Protein AF-A0A7C9H252-F1 (afdb_monomer)

Solvent-accessible surface area (backbone atoms only — not comparable to full-atom values): 11835 Å² total; per-residue (Å²): 112,74,71,55,59,53,49,47,53,52,48,49,49,52,47,54,54,48,55,60,42,62,73,69,75,72,76,55,72,71,55,54,53,50,52,50,54,53,50,54,53,50,58,56,52,50,56,55,50,52,53,50,22,52,50,35,29,54,50,11,51,49,27,49,76,40,19,67,63,49,36,53,52,52,44,42,48,53,17,51,51,37,30,53,52,12,49,52,38,38,53,50,27,69,68,46,59,86,64,66,87,68,35,67,61,36,43,56,52,14,54,51,34,33,54,51,14,53,51,30,54,77,44,45,60,61,51,35,41,53,52,41,43,53,48,17,51,50,37,31,51,52,13,52,51,36,37,52,50,16,51,54,33,49,77,65,73,43,97,59,25,66,58,41,37,52,52,11,52,51,36,30,52,53,13,50,53,38,55,78,50,58,48,91,42,51,43,58,41,32,32,47,50,11,50,49,33,31,52,49,18,51,48,52,48,53,52,47,53,53,50,53,56,53,53,52,52,50,52,51,52,53,48,57,50,49,60,52,52,61,59,56,79,74,109

Radius of gyration: 24.95 Å; Cα contacts (8 Å, |Δi|>4): 185; chains: 1; bounding box: 72×46×54 Å

Structure (mmCIF, N/CA/C/O backbone):
data_AF-A0A7C9H252-F1
#
_entry.id   AF-A0A7C9H252-F1
#
loop_
_atom_site.group_PDB
_atom_site.id
_atom_site.type_symbol
_atom_site.label_atom_id
_atom_site.label_alt_id
_atom_site.label_comp_id
_atom_site.label_asym_id
_atom_site.label_entity_id
_atom_site.label_seq_id
_atom_site.pdbx_PDB_ins_code
_atom_site.Cartn_x
_atom_site.Cartn_y
_atom_site.Cartn_z
_atom_site.occupancy
_atom_site.B_iso_or_equiv
_atom_site.auth_seq_id
_atom_site.auth_comp_id
_atom_site.auth_asym_id
_atom_site.auth_atom_id
_atom_site.pdbx_PDB_model_num
ATOM 1 N N . MET A 1 1 ? 1.254 5.943 -2.395 1.00 37.16 1 MET A N 1
ATOM 2 C CA . MET A 1 1 ? 1.471 5.031 -3.537 1.00 37.16 1 MET A CA 1
ATOM 3 C C . MET A 1 1 ? 1.280 5.704 -4.899 1.00 37.16 1 MET A C 1
ATOM 5 O O . MET A 1 1 ? 2.261 5.775 -5.621 1.00 37.16 1 MET A O 1
ATOM 9 N N . GLN A 1 2 ? 0.122 6.294 -5.247 1.00 36.00 2 GLN A N 1
ATOM 10 C CA . GLN A 1 2 ? -0.123 6.872 -6.596 1.00 36.00 2 GLN A CA 1
ATOM 11 C C . GLN A 1 2 ? 0.904 7.907 -7.107 1.00 36.00 2 GLN A C 1
ATOM 13 O O . GLN A 1 2 ? 1.197 7.936 -8.299 1.00 36.00 2 GLN A O 1
ATOM 18 N N . LYS A 1 3 ? 1.490 8.740 -6.232 1.00 42.88 3 LYS A N 1
ATOM 19 C CA . LYS A 1 3 ? 2.528 9.704 -6.646 1.00 42.88 3 LYS A CA 1
ATOM 20 C C . LYS A 1 3 ? 3.800 9.028 -7.170 1.00 42.88 3 LYS A C 1
ATOM 22 O O . LYS A 1 3 ? 4.467 9.617 -8.008 1.00 42.88 3 LYS A O 1
ATOM 27 N N . ASN A 1 4 ? 4.118 7.817 -6.711 1.00 52.91 4 ASN A N 1
ATOM 28 C CA . ASN A 1 4 ? 5.394 7.160 -6.998 1.00 52.91 4 ASN A CA 1
ATOM 29 C C . ASN A 1 4 ? 5.385 6.521 -8.390 1.00 52.91 4 ASN A C 1
ATOM 31 O O . ASN A 1 4 ? 6.281 6.794 -9.181 1.00 52.91 4 ASN A O 1
ATOM 35 N N . ALA A 1 5 ? 4.325 5.776 -8.716 1.00 51.69 5 ALA A N 1
ATOM 36 C CA . ALA A 1 5 ? 4.140 5.181 -10.041 1.00 51.69 5 ALA A CA 1
ATOM 37 C C . ALA A 1 5 ? 3.983 6.252 -11.139 1.00 51.69 5 ALA A C 1
ATOM 39 O O . ALA A 1 5 ? 4.567 6.143 -12.212 1.00 51.69 5 ALA A O 1
ATOM 40 N N . CYS A 1 6 ? 3.276 7.351 -10.848 1.00 48.47 6 CYS A N 1
ATOM 41 C CA . CYS A 1 6 ? 3.169 8.480 -11.775 1.00 48.47 6 CYS A CA 1
ATOM 42 C C . CYS A 1 6 ? 4.537 9.144 -12.029 1.00 48.47 6 CYS A C 1
ATOM 44 O O . CYS A 1 6 ? 4.883 9.445 -13.170 1.00 48.47 6 CYS A O 1
ATOM 46 N N . LEU A 1 7 ? 5.367 9.300 -10.987 1.00 55.19 7 LEU A N 1
ATOM 47 C CA . LEU A 1 7 ? 6.732 9.813 -11.137 1.00 55.19 7 LEU A CA 1
ATOM 48 C C . LEU A 1 7 ? 7.630 8.862 -11.946 1.00 55.19 7 LEU A C 1
ATOM 50 O O . LEU A 1 7 ? 8.502 9.327 -12.677 1.00 55.19 7 LEU A O 1
ATOM 54 N N . GLU A 1 8 ? 7.427 7.548 -11.815 1.00 55.78 8 GLU A N 1
ATOM 55 C CA . GLU A 1 8 ? 8.146 6.518 -12.572 1.00 55.78 8 GLU A CA 1
ATOM 56 C C . GLU A 1 8 ? 7.819 6.557 -14.059 1.00 55.78 8 GLU A C 1
ATOM 58 O O . GLU A 1 8 ? 8.743 6.610 -14.871 1.00 55.78 8 GLU A O 1
ATOM 63 N N . VAL A 1 9 ? 6.531 6.570 -14.414 1.00 56.06 9 VAL A N 1
ATOM 64 C CA . VAL A 1 9 ? 6.088 6.661 -15.811 1.00 56.06 9 VAL A CA 1
ATOM 65 C C . VAL A 1 9 ? 6.569 7.974 -16.414 1.00 56.06 9 VAL A C 1
ATOM 67 O O . VAL A 1 9 ? 7.149 7.968 -17.494 1.00 56.06 9 VAL A O 1
ATOM 70 N N . MET A 1 10 ? 6.448 9.087 -15.684 1.00 58.69 10 MET A N 1
ATOM 71 C CA . MET A 1 10 ? 6.913 10.391 -16.153 1.00 58.69 10 MET A CA 1
ATOM 72 C C . MET A 1 10 ? 8.438 10.427 -16.328 1.00 58.69 10 MET A C 1
ATOM 74 O O . MET A 1 10 ? 8.926 10.936 -17.332 1.00 58.69 10 MET A O 1
ATOM 78 N N . PHE A 1 11 ? 9.214 9.846 -15.405 1.00 61.94 11 PHE A N 1
ATOM 79 C CA . PHE A 1 11 ? 10.670 9.790 -15.543 1.00 61.94 11 PHE A CA 1
ATOM 80 C C . PHE A 1 11 ? 11.116 8.854 -16.667 1.00 61.94 11 PHE A C 1
ATOM 82 O O . PHE A 1 11 ? 12.035 9.193 -17.407 1.00 61.94 11 PHE A O 1
ATOM 89 N N . PHE A 1 12 ? 10.484 7.689 -16.812 1.00 59.34 12 PHE A N 1
ATOM 90 C CA . PHE A 1 12 ? 10.804 6.748 -17.879 1.00 59.34 12 PHE A CA 1
ATOM 91 C C . PHE A 1 12 ? 10.410 7.307 -19.249 1.00 59.34 12 PHE A C 1
ATOM 93 O O . PHE A 1 12 ? 11.196 7.199 -20.184 1.00 59.34 12 PHE A O 1
ATOM 100 N N . PHE A 1 13 ? 9.254 7.967 -19.352 1.00 58.06 13 PHE A N 1
ATOM 101 C CA . PHE A 1 13 ? 8.805 8.679 -20.547 1.00 58.06 13 PHE A CA 1
ATOM 102 C C . PHE A 1 13 ? 9.782 9.794 -20.928 1.00 58.06 13 PHE A C 1
ATOM 104 O O . PHE A 1 13 ? 10.316 9.777 -22.033 1.00 58.06 13 PHE A O 1
ATOM 111 N N . VAL A 1 14 ? 10.109 10.694 -19.990 1.00 55.72 14 VAL A N 1
ATOM 112 C CA . VAL A 1 14 ? 11.084 11.778 -20.209 1.00 55.72 14 VAL A CA 1
ATOM 113 C C . VAL A 1 14 ? 12.453 11.214 -20.580 1.00 55.72 14 VAL A C 1
ATOM 115 O O . VAL A 1 14 ? 13.082 11.710 -21.507 1.00 55.72 14 VAL A O 1
ATOM 118 N N . TYR A 1 15 ? 12.918 10.159 -19.905 1.00 57.38 15 TYR A N 1
ATOM 119 C CA . TYR A 1 15 ? 14.200 9.531 -20.211 1.00 57.38 15 TYR A CA 1
ATOM 120 C C . TYR A 1 15 ? 14.215 8.884 -21.598 1.00 57.38 15 TYR A C 1
ATOM 122 O O . TYR A 1 15 ? 15.179 9.084 -22.326 1.00 57.38 15 TYR A O 1
ATOM 130 N N . ASN A 1 16 ? 13.170 8.139 -21.971 1.00 56.62 16 ASN A N 1
ATOM 131 C CA . ASN A 1 16 ? 13.084 7.440 -23.254 1.00 56.62 16 ASN A CA 1
ATOM 132 C C . ASN A 1 16 ? 12.886 8.415 -24.432 1.00 56.62 16 ASN A C 1
ATOM 134 O O . ASN A 1 16 ? 13.459 8.241 -25.506 1.00 56.62 16 ASN A O 1
ATOM 138 N N . GLN A 1 17 ? 12.130 9.493 -24.212 1.00 57.78 17 GLN A N 1
ATOM 139 C CA . GLN A 1 17 ? 12.007 10.603 -25.156 1.00 57.78 17 GLN A CA 1
ATOM 140 C C . GLN A 1 17 ? 13.364 11.307 -25.340 1.00 57.78 17 GLN A C 1
ATOM 142 O O . GLN A 1 17 ? 13.834 11.460 -26.467 1.00 57.78 17 GLN A O 1
ATOM 147 N N . LYS A 1 18 ? 14.064 11.620 -24.239 1.00 59.06 18 LYS A N 1
ATOM 148 C CA . LYS A 1 18 ? 15.400 12.241 -24.257 1.00 59.06 18 LYS A CA 1
ATOM 149 C C . LYS A 1 18 ? 16.492 11.342 -24.835 1.00 59.06 18 LYS A C 1
ATOM 151 O O . LYS A 1 18 ? 17.419 11.854 -25.448 1.00 59.06 18 LYS A O 1
ATOM 156 N N . THR A 1 19 ? 16.436 10.020 -24.668 1.00 54.28 19 THR A N 1
ATOM 157 C CA . THR A 1 19 ? 17.392 9.098 -25.312 1.00 54.28 19 THR A CA 1
ATOM 158 C C . THR A 1 19 ? 17.140 8.934 -26.808 1.00 54.28 19 THR A C 1
ATOM 160 O O . THR A 1 19 ? 18.090 8.665 -27.547 1.00 54.28 19 THR A O 1
ATOM 163 N N . LYS A 1 20 ? 15.898 9.118 -27.278 1.00 52.69 20 LYS A N 1
ATOM 164 C CA . LYS A 1 20 ? 15.605 9.271 -28.712 1.00 52.69 20 LYS A CA 1
ATOM 165 C C . LYS A 1 20 ? 16.161 10.605 -29.248 1.00 52.69 20 LYS A C 1
ATOM 167 O O . LYS A 1 20 ? 16.779 10.582 -30.306 1.00 52.69 20 LYS A O 1
ATOM 172 N N . GLU A 1 21 ? 16.076 11.706 -28.494 1.00 52.91 21 GLU A N 1
ATOM 173 C CA . GLU A 1 21 ? 16.686 13.008 -28.852 1.00 52.91 21 GLU A CA 1
ATOM 174 C C . GLU A 1 21 ? 18.227 13.011 -28.808 1.00 52.91 21 GLU A C 1
ATOM 176 O O . GLU A 1 21 ? 18.865 13.520 -29.723 1.00 52.91 21 GLU A O 1
ATOM 181 N N . LEU A 1 22 ? 18.847 12.358 -27.816 1.00 49.19 22 LEU A N 1
ATOM 182 C CA . LEU A 1 22 ? 20.304 12.149 -27.707 1.00 49.19 22 LEU A CA 1
ATOM 183 C C . LEU A 1 22 ? 20.920 11.507 -28.958 1.00 49.19 22 LEU A C 1
ATOM 185 O O . LEU A 1 22 ? 22.099 11.702 -29.242 1.00 49.19 22 LEU A O 1
ATOM 189 N N . ARG A 1 23 ? 20.128 10.723 -29.699 1.00 48.03 23 ARG A N 1
ATOM 190 C CA . ARG A 1 23 ? 20.544 10.082 -30.951 1.00 48.03 23 ARG A CA 1
ATOM 191 C C . ARG A 1 23 ? 20.663 11.075 -32.117 1.00 48.03 23 ARG A C 1
ATOM 193 O O . ARG A 1 23 ? 21.362 10.769 -33.075 1.00 48.03 23 ARG A O 1
ATOM 200 N N . ASN A 1 24 ? 20.035 12.248 -32.002 1.00 49.75 24 ASN A N 1
ATOM 201 C CA . ASN A 1 24 ? 20.019 13.321 -32.998 1.00 49.75 24 ASN A CA 1
ATOM 202 C C . ASN A 1 24 ? 20.929 14.517 -32.626 1.00 49.75 24 ASN A C 1
ATOM 204 O O . ASN A 1 24 ? 20.819 15.573 -33.233 1.00 49.75 24 ASN A O 1
ATOM 208 N N . PHE A 1 25 ? 21.858 14.346 -31.676 1.00 52.06 25 PHE A N 1
ATOM 209 C CA . PHE A 1 25 ? 22.964 15.270 -31.344 1.00 52.06 25 PHE A CA 1
ATOM 210 C C . PHE A 1 25 ? 22.634 16.705 -30.881 1.00 52.06 25 PHE A C 1
ATOM 212 O O . PHE A 1 25 ? 23.555 17.429 -30.512 1.00 52.06 25 PHE A O 1
ATOM 219 N N . GLU A 1 26 ? 21.372 17.117 -30.785 1.00 56.56 26 GLU A N 1
ATOM 220 C CA . GLU A 1 26 ? 21.009 18.414 -30.199 1.00 56.56 26 GLU A CA 1
ATOM 221 C C . GLU A 1 26 ? 20.623 18.252 -28.724 1.00 56.56 26 GLU A C 1
ATOM 223 O O . GLU A 1 26 ? 19.461 18.050 -28.384 1.00 56.56 26 GLU A O 1
ATOM 228 N N . MET A 1 27 ? 21.602 18.337 -27.820 1.00 55.94 27 MET A N 1
ATOM 229 C CA . MET A 1 27 ? 21.322 18.542 -26.396 1.00 55.94 27 MET A CA 1
ATOM 230 C C . MET A 1 27 ? 21.872 19.896 -25.971 1.00 55.94 27 MET A C 1
ATOM 232 O O . MET A 1 27 ? 23.082 20.070 -25.849 1.00 55.94 27 MET A O 1
ATOM 236 N N . SER A 1 28 ? 20.981 20.864 -25.751 1.00 63.50 28 SER A N 1
ATOM 237 C CA . SER A 1 28 ? 21.392 22.186 -25.271 1.00 63.50 28 SER A CA 1
ATOM 238 C C . SER A 1 28 ? 21.843 22.131 -23.806 1.00 63.50 28 SER A C 1
ATOM 240 O O . SER A 1 28 ? 21.323 21.352 -23.003 1.00 63.50 28 SER A O 1
ATOM 242 N N . GLU A 1 29 ? 22.780 23.000 -23.428 1.00 65.19 29 GLU A N 1
ATOM 243 C CA . GLU A 1 29 ? 23.341 23.096 -22.070 1.00 65.19 29 GLU A CA 1
ATOM 244 C C . GLU A 1 29 ? 22.249 23.258 -20.985 1.00 65.19 29 GLU A C 1
ATOM 246 O O . GLU A 1 29 ? 22.286 22.607 -19.937 1.00 65.19 29 GLU A O 1
ATOM 251 N N . LYS A 1 30 ? 21.185 24.020 -21.294 1.00 65.69 30 LYS A N 1
ATOM 252 C CA . LYS A 1 30 ? 20.002 24.206 -20.430 1.00 65.69 30 LYS A CA 1
ATOM 253 C C . LYS A 1 30 ? 19.239 22.908 -20.165 1.00 65.69 30 LYS A C 1
ATOM 255 O O . LYS A 1 30 ? 18.703 22.712 -19.074 1.00 65.69 30 LYS A O 1
ATOM 260 N N . GLU A 1 31 ? 19.168 22.011 -21.145 1.00 67.25 31 GLU A N 1
ATOM 261 C CA . GLU A 1 31 ? 18.514 20.714 -20.968 1.00 67.25 31 GLU A CA 1
ATOM 262 C C . GLU A 1 31 ? 19.351 19.772 -20.108 1.00 67.25 31 GLU A C 1
ATOM 264 O O . GLU A 1 31 ? 18.793 19.020 -19.307 1.00 67.25 31 GLU A O 1
ATOM 269 N N . MET A 1 32 ? 20.680 19.849 -20.208 1.00 64.19 32 MET A N 1
ATOM 270 C CA . MET A 1 32 ? 21.579 19.067 -19.364 1.00 64.19 32 MET A CA 1
ATOM 271 C C . MET A 1 32 ? 21.471 19.490 -17.889 1.00 64.19 32 MET A C 1
ATOM 273 O O . MET A 1 32 ? 21.385 18.627 -17.009 1.00 64.19 32 MET A O 1
ATOM 277 N N . GLU A 1 33 ? 21.378 20.793 -17.599 1.00 68.81 33 GLU A N 1
ATOM 278 C CA . GLU A 1 33 ? 21.099 21.288 -16.243 1.00 68.81 33 GLU A CA 1
ATOM 279 C C . GLU A 1 33 ? 19.735 20.819 -15.720 1.00 68.81 33 GLU A C 1
ATOM 281 O O . GLU A 1 33 ? 19.628 20.347 -14.580 1.00 68.81 33 GLU A O 1
ATOM 286 N N . HIS A 1 34 ? 18.695 20.879 -16.559 1.00 68.81 34 HIS A N 1
ATOM 287 C CA . HIS A 1 34 ? 17.355 20.413 -16.199 1.00 68.81 34 HIS A CA 1
ATOM 288 C C . HIS A 1 34 ? 17.355 18.908 -15.883 1.00 68.81 34 HIS A C 1
ATOM 290 O O . HIS A 1 34 ? 16.801 18.477 -14.867 1.00 68.81 34 HIS A O 1
ATOM 296 N N . MET A 1 35 ? 18.056 18.107 -16.688 1.00 66.19 35 MET A N 1
ATOM 297 C CA . MET A 1 35 ? 18.232 16.672 -16.458 1.00 66.19 35 MET A CA 1
ATOM 298 C C . MET A 1 35 ? 19.009 16.376 -15.171 1.00 66.19 35 MET A C 1
ATOM 300 O O . MET A 1 35 ? 18.666 15.435 -14.451 1.00 66.19 35 MET A O 1
ATOM 304 N N . ASN A 1 36 ? 20.017 17.183 -14.83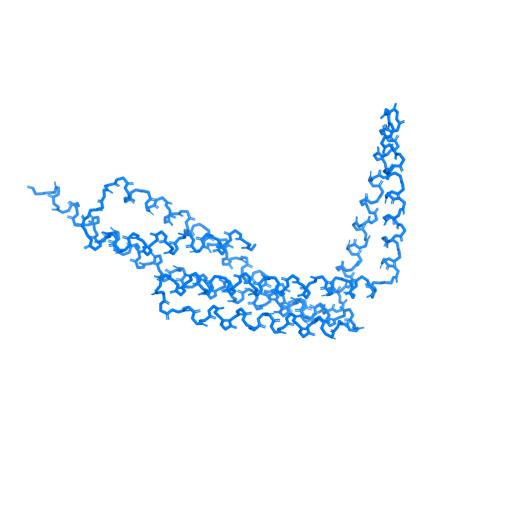2 1.00 69.19 36 ASN A N 1
ATOM 305 C CA . ASN A 1 36 ? 20.804 17.010 -13.610 1.00 69.19 36 ASN A CA 1
ATOM 306 C C . ASN A 1 36 ? 20.000 17.382 -12.345 1.00 69.19 36 ASN A C 1
ATOM 308 O O . ASN A 1 36 ? 20.053 16.689 -11.326 1.00 69.19 36 ASN A O 1
ATOM 312 N N . SER A 1 37 ? 19.173 18.428 -12.432 1.00 72.56 37 SER A N 1
ATOM 313 C CA . SER A 1 37 ? 18.170 18.790 -11.419 1.00 72.56 37 SER A CA 1
ATOM 314 C C . SER A 1 37 ? 17.180 17.644 -11.162 1.00 72.56 37 SER A C 1
ATOM 316 O O . SER A 1 37 ? 16.995 17.223 -10.012 1.00 72.56 37 SER A O 1
ATOM 318 N N . ILE A 1 38 ? 16.604 17.076 -12.229 1.00 69.69 38 ILE A N 1
ATOM 319 C CA . ILE A 1 38 ? 15.691 15.926 -12.155 1.00 69.69 38 ILE A CA 1
ATOM 320 C C . ILE A 1 38 ? 16.407 14.717 -11.535 1.00 69.69 38 ILE A C 1
ATOM 322 O O . ILE A 1 38 ? 15.888 14.098 -10.604 1.00 69.69 38 ILE A O 1
ATOM 326 N N . TYR A 1 39 ? 17.634 14.424 -11.974 1.00 70.25 39 TYR A N 1
ATOM 327 C CA . TYR A 1 39 ? 18.455 13.340 -11.434 1.00 70.25 39 TYR A CA 1
ATOM 328 C C . TYR A 1 39 ? 18.676 13.465 -9.919 1.00 70.25 39 TYR A C 1
ATOM 330 O O . TYR A 1 39 ? 18.524 12.487 -9.178 1.00 70.25 39 TYR A O 1
ATOM 338 N N . LYS A 1 40 ? 19.002 14.669 -9.435 1.00 70.31 40 LYS A N 1
ATOM 339 C CA . LYS A 1 40 ? 19.251 14.924 -8.011 1.00 70.31 40 LYS A CA 1
ATOM 340 C C . LYS A 1 40 ? 17.983 14.735 -7.174 1.00 70.31 40 LYS A C 1
ATOM 342 O O . LYS A 1 40 ? 18.050 14.075 -6.138 1.00 70.31 40 LYS A O 1
ATOM 347 N N . LYS A 1 41 ? 16.828 15.221 -7.651 1.00 70.38 41 LYS A N 1
ATOM 348 C CA . LYS A 1 41 ? 15.522 15.002 -6.999 1.00 70.38 41 LYS A CA 1
ATOM 349 C C . LYS A 1 41 ? 15.167 13.515 -6.914 1.00 70.38 41 LYS A C 1
ATOM 351 O O . LYS A 1 41 ? 14.755 13.041 -5.859 1.00 70.38 41 LYS A O 1
ATOM 356 N N . LEU A 1 42 ? 15.407 12.755 -7.981 1.00 65.81 42 LEU A N 1
ATOM 357 C CA . LEU A 1 42 ? 15.142 11.312 -8.005 1.00 65.81 42 LEU A CA 1
ATOM 358 C C . LEU A 1 42 ? 16.029 10.524 -7.047 1.00 65.81 42 LEU A C 1
ATOM 360 O O . LEU A 1 42 ? 15.594 9.517 -6.494 1.00 65.81 42 LEU A O 1
ATOM 364 N N . LYS A 1 43 ? 17.274 10.960 -6.838 1.00 67.25 43 LYS A N 1
ATOM 365 C CA . LYS A 1 43 ? 18.177 10.309 -5.886 1.00 67.25 43 LYS A CA 1
ATOM 366 C C . LYS A 1 43 ? 17.668 10.428 -4.445 1.00 67.25 43 LYS A C 1
ATOM 368 O O . LYS A 1 43 ? 17.769 9.454 -3.708 1.00 67.25 43 LYS A O 1
ATOM 373 N N . THR A 1 44 ? 17.106 11.575 -4.066 1.00 67.62 44 THR A N 1
ATOM 374 C CA . THR A 1 44 ? 16.486 11.763 -2.743 1.00 67.62 44 THR A CA 1
ATOM 375 C C . THR A 1 44 ? 15.225 10.912 -2.601 1.00 67.62 44 THR A C 1
ATOM 377 O O . THR A 1 44 ? 15.104 10.155 -1.643 1.00 67.62 44 THR A O 1
ATOM 380 N N . ILE A 1 45 ? 14.347 10.942 -3.610 1.00 66.31 45 ILE A N 1
ATOM 381 C CA . ILE A 1 45 ? 13.098 10.162 -3.627 1.00 66.31 45 ILE A CA 1
ATOM 382 C C . ILE A 1 45 ? 13.378 8.652 -3.530 1.00 66.31 45 ILE A C 1
ATOM 384 O O . ILE A 1 45 ? 12.669 7.934 -2.834 1.00 66.31 45 ILE A O 1
ATOM 388 N N . LYS A 1 46 ? 14.461 8.154 -4.142 1.00 68.06 46 LYS A N 1
ATOM 389 C CA . LYS A 1 46 ? 14.874 6.743 -4.014 1.00 68.06 46 LYS A CA 1
ATOM 390 C C . LYS A 1 46 ? 15.083 6.295 -2.572 1.00 68.06 46 LYS A C 1
ATOM 392 O O . LYS A 1 46 ? 14.701 5.179 -2.235 1.00 68.06 46 LYS A O 1
ATOM 397 N N . PHE A 1 47 ? 15.723 7.120 -1.745 1.00 69.56 47 PHE A N 1
ATOM 398 C CA . PHE A 1 47 ? 16.025 6.740 -0.366 1.00 69.56 47 PHE A CA 1
ATOM 399 C C . PHE A 1 47 ? 14.742 6.640 0.465 1.00 69.56 47 PHE A C 1
ATOM 401 O O . PHE A 1 47 ? 14.567 5.678 1.209 1.00 69.56 47 PHE A O 1
ATOM 408 N N . GLU A 1 48 ? 13.809 7.571 0.255 1.00 68.38 48 GLU A N 1
ATOM 409 C CA . GLU A 1 48 ? 12.488 7.532 0.887 1.00 68.38 48 GLU A CA 1
ATOM 410 C C . GLU A 1 48 ? 11.705 6.273 0.495 1.00 68.38 48 GLU A C 1
ATOM 412 O O . GLU A 1 48 ? 11.166 5.594 1.366 1.00 68.38 48 GLU A O 1
ATOM 417 N N . ILE A 1 49 ? 11.692 5.897 -0.789 1.00 69.25 49 ILE A N 1
ATOM 418 C CA . ILE A 1 49 ? 10.935 4.719 -1.237 1.00 69.25 49 ILE A CA 1
ATOM 419 C C . ILE A 1 49 ? 11.562 3.416 -0.713 1.00 69.25 49 ILE A C 1
ATOM 421 O O . ILE A 1 49 ? 10.822 2.512 -0.334 1.00 69.25 49 ILE A O 1
ATOM 425 N N . ILE A 1 50 ? 12.896 3.303 -0.625 1.00 77.06 50 ILE A N 1
ATOM 426 C CA . ILE A 1 50 ? 13.551 2.116 -0.034 1.00 77.06 50 ILE A CA 1
ATOM 427 C C . ILE A 1 50 ? 13.135 1.952 1.431 1.00 77.06 50 ILE A C 1
ATOM 429 O O . ILE A 1 50 ? 12.778 0.849 1.846 1.00 77.06 50 ILE A O 1
ATOM 433 N N . ILE A 1 51 ? 13.140 3.045 2.200 1.00 80.12 51 ILE A N 1
ATOM 434 C CA . ILE A 1 51 ? 12.709 3.030 3.603 1.00 80.12 51 ILE A CA 1
ATOM 435 C C . ILE A 1 51 ? 11.245 2.602 3.706 1.00 80.12 51 ILE A C 1
ATOM 437 O O . ILE A 1 51 ? 10.927 1.720 4.500 1.00 80.12 51 ILE A O 1
ATOM 441 N N . VAL A 1 52 ? 10.365 3.186 2.887 1.00 77.12 52 VAL A N 1
ATOM 442 C CA . VAL A 1 52 ? 8.934 2.852 2.880 1.00 77.12 52 VAL A CA 1
ATOM 443 C C . VAL A 1 52 ? 8.706 1.393 2.482 1.00 77.12 52 VAL A C 1
ATOM 445 O O . VAL A 1 52 ? 7.930 0.714 3.142 1.00 77.12 52 VAL A O 1
ATOM 448 N N . SER A 1 53 ? 9.417 0.877 1.477 1.00 77.38 53 SER A N 1
ATOM 449 C CA . SER A 1 53 ? 9.277 -0.513 1.012 1.00 77.38 53 SER A CA 1
ATOM 450 C C . SER A 1 53 ? 9.663 -1.512 2.105 1.00 77.38 53 SER A C 1
ATOM 452 O O . SER A 1 53 ? 8.927 -2.460 2.376 1.00 77.38 53 SER A O 1
ATOM 454 N N . ILE A 1 54 ? 10.795 -1.277 2.782 1.00 84.50 54 ILE A N 1
ATOM 455 C CA . ILE A 1 54 ? 11.244 -2.117 3.901 1.00 84.50 54 ILE A CA 1
ATOM 456 C C . ILE A 1 54 ? 10.256 -2.016 5.066 1.00 84.50 54 ILE A C 1
ATOM 458 O O . ILE A 1 54 ? 9.883 -3.037 5.642 1.00 84.50 54 ILE A O 1
ATOM 462 N N . ALA A 1 55 ? 9.799 -0.806 5.396 1.00 84.94 55 ALA A N 1
ATOM 463 C CA . ALA A 1 55 ? 8.831 -0.596 6.464 1.00 84.94 55 ALA A CA 1
ATOM 464 C C . ALA A 1 55 ? 7.503 -1.314 6.181 1.00 84.94 55 ALA A C 1
ATOM 466 O O . ALA A 1 55 ? 6.990 -1.988 7.070 1.00 84.94 55 ALA A O 1
ATOM 467 N N . LEU A 1 56 ? 6.978 -1.231 4.954 1.00 80.69 56 LEU A N 1
ATOM 468 C CA . LEU A 1 56 ? 5.756 -1.925 4.532 1.00 80.69 56 LEU A CA 1
ATOM 469 C C . LEU A 1 56 ? 5.915 -3.442 4.593 1.00 80.69 56 LEU A C 1
ATOM 471 O O . LEU A 1 56 ? 5.025 -4.123 5.094 1.00 80.69 56 LEU A O 1
ATOM 475 N N . PHE A 1 57 ? 7.058 -3.970 4.152 1.00 85.62 57 PHE A N 1
ATOM 476 C CA . PHE A 1 57 ? 7.323 -5.404 4.207 1.00 85.62 57 PHE A CA 1
ATOM 477 C C . PHE A 1 57 ? 7.397 -5.919 5.652 1.00 85.62 57 PHE A C 1
ATOM 479 O O . PHE A 1 57 ? 6.770 -6.924 5.984 1.00 85.62 57 PHE A O 1
ATOM 486 N N . VAL A 1 58 ? 8.120 -5.215 6.533 1.00 88.25 58 VAL A N 1
ATOM 487 C CA . VAL A 1 58 ? 8.229 -5.569 7.960 1.00 88.25 58 VAL A CA 1
ATOM 488 C C . VAL A 1 58 ? 6.878 -5.442 8.661 1.00 88.25 58 VAL A C 1
ATOM 490 O O . VAL A 1 58 ? 6.507 -6.320 9.437 1.00 88.25 58 VAL A O 1
ATOM 493 N N . LEU A 1 59 ? 6.124 -4.381 8.366 1.00 85.31 59 LEU A N 1
ATOM 494 C CA . LEU A 1 59 ? 4.775 -4.185 8.888 1.00 85.31 59 LEU A CA 1
ATOM 495 C C . LEU A 1 59 ? 3.854 -5.327 8.436 1.00 85.31 59 LEU A C 1
ATOM 497 O O . LEU A 1 59 ? 3.202 -5.945 9.270 1.00 85.31 59 LEU A O 1
ATOM 501 N N . GLY A 1 60 ? 3.843 -5.654 7.142 1.00 85.12 60 GLY A N 1
ATOM 502 C CA . GLY A 1 60 ? 3.046 -6.748 6.589 1.00 85.12 60 GLY A CA 1
ATOM 503 C C . GLY A 1 60 ? 3.383 -8.092 7.234 1.00 85.12 60 GLY A C 1
ATOM 504 O O . GLY A 1 60 ? 2.484 -8.803 7.677 1.00 85.12 60 GLY A O 1
ATOM 505 N N . LEU A 1 61 ? 4.674 -8.389 7.401 1.00 88.81 61 LEU A N 1
ATOM 506 C CA . LEU A 1 61 ? 5.133 -9.590 8.097 1.00 88.81 61 LEU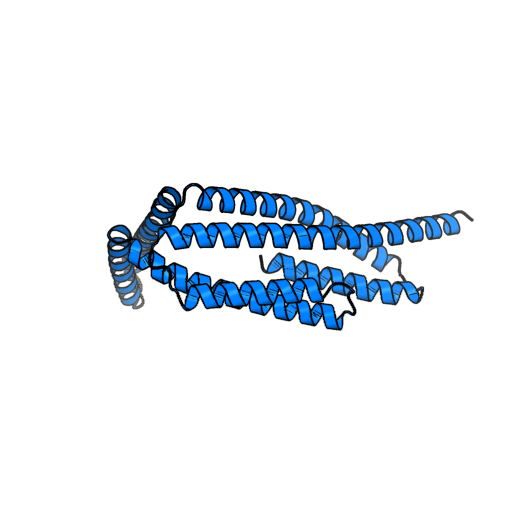 A CA 1
ATOM 507 C C . LEU A 1 61 ? 4.661 -9.627 9.560 1.00 88.81 61 LEU A C 1
ATOM 509 O O . LEU A 1 61 ? 4.188 -10.662 10.027 1.00 88.81 61 LEU A O 1
ATOM 513 N N . LEU A 1 62 ? 4.737 -8.502 10.277 1.00 87.38 62 LEU A N 1
ATOM 514 C CA . LEU A 1 62 ? 4.260 -8.394 11.658 1.00 87.38 62 LEU A CA 1
ATOM 515 C C . LEU A 1 62 ? 2.750 -8.674 11.763 1.00 87.38 62 LEU A C 1
ATOM 517 O O . LEU A 1 62 ? 2.329 -9.395 12.669 1.00 87.38 62 LEU A O 1
ATOM 521 N N . LEU A 1 63 ? 1.951 -8.156 10.820 1.00 82.31 63 LEU A N 1
ATOM 522 C CA . LEU A 1 63 ? 0.508 -8.417 10.748 1.00 82.31 63 LEU A CA 1
ATOM 523 C C . LEU A 1 63 ? 0.200 -9.902 10.493 1.00 82.31 63 LEU A C 1
ATOM 525 O O . LEU A 1 63 ? -0.754 -10.426 11.065 1.00 82.31 63 LEU A O 1
ATOM 529 N N . VAL A 1 64 ? 0.997 -10.584 9.663 1.00 85.81 64 VAL A N 1
ATOM 530 C CA . VAL A 1 64 ? 0.818 -12.018 9.369 1.00 85.81 64 VAL A CA 1
ATOM 531 C C . VAL A 1 64 ? 1.182 -12.897 10.569 1.00 85.81 64 VAL A C 1
ATOM 533 O O . VAL A 1 64 ? 0.503 -13.894 10.806 1.00 85.81 64 VAL A O 1
ATOM 536 N N . ILE A 1 65 ? 2.221 -12.543 11.337 1.00 87.75 65 ILE A N 1
ATOM 537 C CA . ILE A 1 65 ? 2.658 -13.327 12.508 1.00 87.75 65 ILE A CA 1
ATOM 538 C C . ILE A 1 65 ? 1.691 -13.157 13.691 1.00 87.75 65 ILE A C 1
ATOM 540 O O . ILE A 1 65 ? 1.396 -14.132 14.381 1.00 87.75 65 ILE A O 1
ATOM 544 N N . PHE A 1 66 ? 1.169 -11.946 13.919 1.00 85.56 66 PHE A N 1
ATOM 545 C CA . PHE A 1 66 ? 0.279 -11.643 15.051 1.00 85.56 66 PHE A CA 1
ATOM 546 C C . PHE A 1 66 ? -1.103 -11.128 14.615 1.00 85.56 66 PHE A C 1
ATOM 548 O O . PHE A 1 66 ? -1.522 -10.041 15.031 1.00 85.56 66 PHE A O 1
ATOM 555 N N . PRO A 1 67 ? -1.874 -11.912 13.840 1.00 81.06 67 PRO A N 1
ATOM 556 C CA . PRO A 1 67 ? -3.097 -11.418 13.225 1.00 81.06 67 PRO A CA 1
ATOM 557 C C . PRO A 1 67 ? -4.161 -11.059 14.260 1.00 81.06 67 PRO A C 1
ATOM 559 O O . PRO A 1 67 ? -4.841 -10.051 14.110 1.00 81.06 67 PRO A O 1
ATOM 562 N N . THR A 1 68 ? -4.274 -11.820 15.350 1.00 80.19 68 THR A N 1
ATOM 563 C CA . THR A 1 68 ? -5.299 -11.613 16.385 1.00 80.19 68 THR A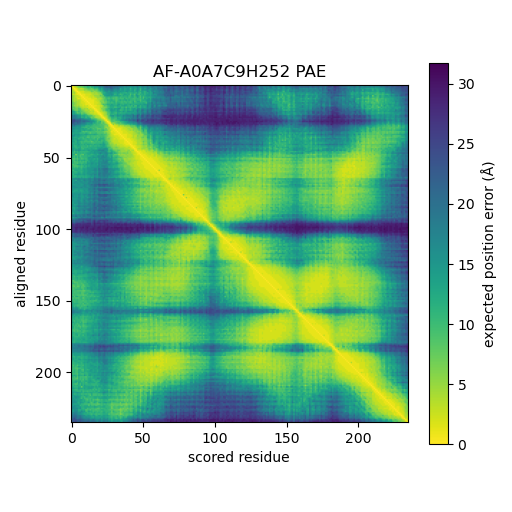 CA 1
ATOM 564 C C . THR A 1 68 ? -5.084 -10.319 17.173 1.00 80.19 68 THR A C 1
ATOM 566 O O . THR A 1 68 ? -6.030 -9.566 17.397 1.00 80.19 68 THR A O 1
ATOM 569 N N . ALA A 1 69 ? -3.839 -10.021 17.561 1.00 80.88 69 ALA A N 1
ATOM 570 C CA . ALA A 1 69 ? -3.513 -8.804 18.304 1.00 80.88 69 ALA A CA 1
ATOM 571 C C . ALA A 1 69 ? -3.645 -7.558 17.414 1.00 80.88 69 ALA A C 1
ATOM 573 O O . ALA A 1 69 ? -4.289 -6.580 17.800 1.00 80.88 69 ALA A O 1
ATOM 574 N N . SER A 1 70 ? -3.107 -7.614 16.191 1.00 80.00 70 SER A N 1
ATOM 575 C CA . SER A 1 70 ? -3.233 -6.533 15.209 1.00 80.00 70 SER A CA 1
ATOM 576 C C . SER A 1 70 ? -4.692 -6.266 14.839 1.00 80.00 70 SER A C 1
ATOM 578 O O . SER A 1 70 ? -5.088 -5.108 14.721 1.00 80.00 70 SER A O 1
ATOM 580 N N . GLN A 1 71 ? -5.514 -7.314 14.726 1.00 76.56 71 GLN A N 1
ATOM 5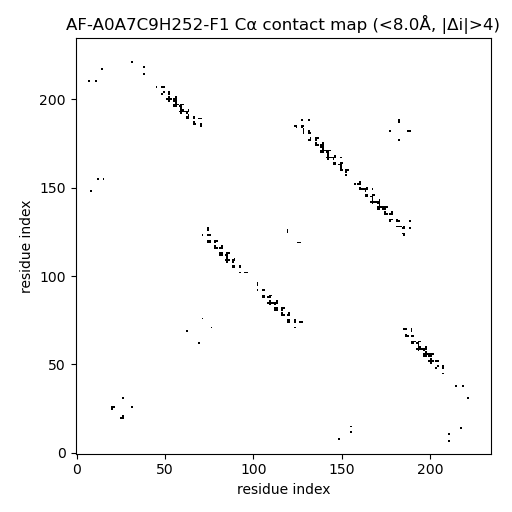81 C CA . GLN A 1 71 ? -6.947 -7.189 14.473 1.00 76.56 71 GLN A CA 1
ATOM 582 C C . GLN A 1 71 ? -7.647 -6.359 15.539 1.00 76.56 71 GLN A C 1
ATOM 584 O O . GLN A 1 71 ? -8.389 -5.433 15.205 1.00 76.56 71 GLN A O 1
ATOM 589 N N . GLU A 1 72 ? -7.449 -6.706 16.812 1.00 76.44 72 GLU A N 1
ATOM 590 C CA . GLU A 1 72 ? -8.110 -6.003 17.902 1.00 76.44 72 GLU A CA 1
ATOM 591 C C . GLU A 1 72 ? -7.693 -4.541 17.946 1.00 76.44 72 GLU A C 1
ATOM 593 O O . GLU A 1 72 ? -8.556 -3.677 18.073 1.00 76.44 72 GLU A O 1
ATOM 598 N N . ILE A 1 73 ? -6.399 -4.261 17.785 1.00 83.31 73 ILE A N 1
ATOM 599 C CA . ILE A 1 73 ? -5.872 -2.895 17.800 1.00 83.31 73 ILE A CA 1
ATOM 600 C C . ILE A 1 73 ? -6.460 -2.079 16.644 1.00 83.31 73 ILE A C 1
ATOM 602 O O . ILE A 1 73 ? -6.949 -0.974 16.870 1.00 83.31 73 ILE A O 1
ATOM 606 N N . ILE A 1 74 ? -6.469 -2.620 15.422 1.00 81.00 74 ILE A N 1
ATOM 607 C CA . ILE A 1 74 ? -6.961 -1.907 14.236 1.00 81.00 74 ILE A CA 1
ATOM 608 C C . ILE A 1 74 ? -8.478 -1.707 14.315 1.00 81.00 74 ILE A C 1
ATOM 610 O O . ILE A 1 74 ? -8.957 -0.586 14.156 1.00 81.00 74 ILE A O 1
ATOM 614 N N . CYS A 1 75 ? -9.249 -2.758 14.607 1.00 78.00 75 CYS A N 1
ATOM 615 C CA . CYS A 1 75 ? -10.710 -2.664 14.642 1.00 78.00 75 CYS A CA 1
ATOM 616 C C . CYS A 1 75 ? -11.198 -1.787 15.802 1.00 78.00 75 CYS A C 1
ATOM 618 O O . CYS A 1 75 ? -12.057 -0.927 15.594 1.00 78.00 75 CYS A O 1
ATOM 620 N N . LYS A 1 76 ? -10.637 -1.952 17.012 1.00 80.81 76 LYS A N 1
ATOM 621 C CA . LYS A 1 76 ? -10.972 -1.084 18.154 1.00 80.81 76 LYS A CA 1
ATOM 622 C C . LYS A 1 76 ? -10.489 0.340 17.906 1.00 80.81 76 LYS A C 1
ATOM 624 O O . LYS A 1 76 ? -11.227 1.270 18.201 1.00 80.81 76 LYS A O 1
ATOM 629 N N . GLY A 1 77 ? -9.305 0.520 17.321 1.00 84.62 77 GLY A N 1
ATOM 630 C CA . GLY A 1 77 ? -8.765 1.832 16.966 1.00 84.62 77 GLY A CA 1
ATOM 631 C C . GLY A 1 77 ? -9.674 2.596 16.004 1.00 84.62 77 GLY A C 1
ATOM 632 O O . GLY A 1 77 ? -10.019 3.744 16.276 1.00 84.62 77 GLY A O 1
ATOM 633 N N . ILE A 1 78 ? -10.138 1.947 14.930 1.00 82.88 78 ILE A N 1
ATOM 634 C CA . ILE A 1 78 ? -11.094 2.534 13.977 1.00 82.88 78 ILE A CA 1
ATOM 635 C C . ILE A 1 78 ? -12.430 2.846 14.666 1.00 82.88 78 ILE A C 1
ATOM 637 O O . ILE A 1 78 ? -12.966 3.939 14.487 1.00 82.88 78 ILE A O 1
ATOM 641 N N . GLY A 1 79 ? -12.951 1.929 15.488 1.00 82.81 79 GLY A N 1
ATOM 642 C CA . GLY A 1 79 ? -14.187 2.149 16.245 1.00 82.81 79 GLY A CA 1
ATOM 643 C C . GLY A 1 79 ? -14.093 3.340 17.207 1.00 82.81 79 GLY A C 1
ATOM 644 O O . GLY A 1 79 ? -14.964 4.206 17.210 1.00 82.81 79 GLY A O 1
ATOM 645 N N . VAL A 1 80 ? -13.000 3.442 17.968 1.00 86.38 80 VAL A N 1
ATOM 646 C CA . VAL A 1 80 ? -12.738 4.566 18.881 1.00 86.38 80 VAL A CA 1
ATOM 647 C C . VAL A 1 80 ? -12.563 5.870 18.107 1.00 86.38 80 VAL A C 1
ATOM 649 O O . VAL A 1 80 ? -13.131 6.883 18.505 1.00 86.38 80 VAL A O 1
ATOM 652 N N . ALA A 1 81 ? -11.836 5.861 16.988 1.00 86.06 81 ALA A N 1
ATOM 653 C CA . ALA A 1 81 ? -11.673 7.042 16.146 1.00 86.06 81 ALA A CA 1
ATOM 654 C C . ALA A 1 81 ? -13.023 7.545 15.610 1.00 86.06 81 ALA A C 1
ATOM 656 O O . ALA A 1 81 ? -13.286 8.746 15.668 1.00 86.06 81 ALA A O 1
ATOM 657 N N . LEU A 1 82 ? -13.905 6.639 15.168 1.00 84.31 82 LEU A N 1
ATOM 658 C CA . LEU A 1 82 ? -15.276 6.972 14.766 1.00 84.31 82 LEU A CA 1
ATOM 659 C C . LEU A 1 82 ? -16.077 7.582 15.922 1.00 84.31 82 LEU A C 1
ATOM 661 O O . LEU A 1 82 ? -16.749 8.594 15.722 1.00 84.31 82 LEU A O 1
ATOM 665 N N . CYS A 1 83 ? -15.964 7.028 17.133 1.00 85.44 83 CYS A N 1
ATOM 666 C CA . CYS A 1 83 ? -16.598 7.596 18.323 1.00 85.44 83 CYS A CA 1
ATOM 667 C C . CYS A 1 83 ? -16.079 9.008 18.629 1.00 85.44 83 CYS A C 1
ATOM 669 O O . CYS A 1 83 ? -16.881 9.918 18.826 1.00 85.44 83 CYS A O 1
ATOM 671 N N . VAL A 1 84 ? -14.758 9.223 18.620 1.00 88.69 84 VAL A N 1
ATOM 672 C CA . VAL A 1 84 ? -14.145 10.543 18.855 1.00 88.69 84 VAL A CA 1
ATOM 673 C C . VAL A 1 84 ? -14.609 11.544 17.801 1.00 88.69 84 VAL A C 1
ATOM 675 O O . VAL A 1 84 ? -15.000 12.658 18.142 1.00 88.69 84 VAL A O 1
ATOM 678 N N . TRP A 1 85 ? -14.631 11.151 16.528 1.00 84.69 85 TRP A N 1
ATOM 679 C CA . TRP A 1 85 ? -15.088 12.017 15.443 1.00 84.69 85 TRP A CA 1
ATOM 680 C C . TRP A 1 85 ? -16.580 12.358 15.570 1.00 84.69 85 TRP A C 1
ATOM 682 O O . TRP A 1 85 ? -16.966 13.514 15.387 1.00 84.69 85 TRP A O 1
ATOM 692 N N . GLY A 1 86 ? -17.408 11.387 15.973 1.00 82.44 86 GLY A N 1
ATOM 693 C CA . GLY A 1 86 ? -18.817 11.599 16.310 1.00 82.44 86 GLY A CA 1
ATOM 694 C C . GLY A 1 86 ? -19.008 12.591 17.462 1.00 82.44 86 GLY A C 1
ATOM 695 O O . GLY A 1 86 ? -19.809 13.518 17.345 1.00 82.44 86 GLY A O 1
ATOM 696 N N . VAL A 1 87 ? -18.219 12.463 18.537 1.00 86.44 87 VAL A N 1
ATOM 697 C CA . VAL A 1 87 ? -18.235 13.386 19.687 1.00 86.44 87 VAL A CA 1
ATOM 698 C C . VAL A 1 87 ? -17.794 14.794 19.281 1.00 86.44 87 VAL A C 1
ATOM 700 O O . VAL A 1 87 ? -18.471 15.760 19.622 1.00 86.44 87 VAL A O 1
ATOM 703 N N . LEU A 1 88 ? -16.707 14.938 18.516 1.00 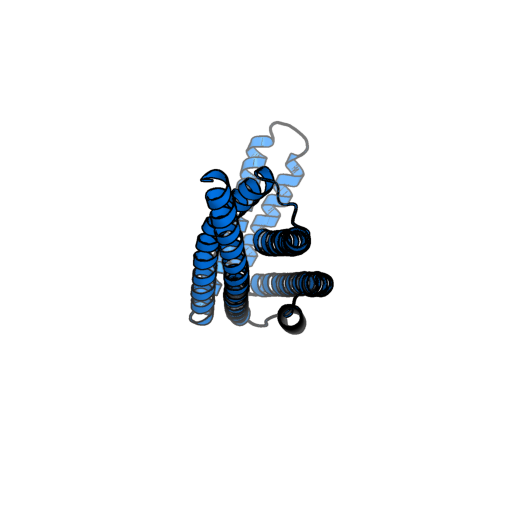84.38 88 LEU A N 1
ATOM 704 C CA . LEU A 1 88 ? -16.242 16.243 18.026 1.00 84.38 88 LEU A CA 1
ATOM 705 C C . LEU A 1 88 ? -17.306 16.939 17.170 1.00 84.38 88 LEU A C 1
ATOM 707 O O . LEU A 1 88 ? -17.507 18.147 17.294 1.00 84.38 88 LEU A O 1
ATOM 711 N N . ARG A 1 89 ? -18.024 16.179 16.332 1.00 79.44 89 ARG A N 1
ATOM 712 C CA . ARG A 1 89 ? -19.149 16.689 15.537 1.00 79.44 89 ARG A CA 1
ATOM 713 C C . ARG A 1 89 ? -20.297 17.163 16.434 1.00 79.44 89 ARG A C 1
ATOM 715 O O . ARG A 1 89 ? -20.849 18.230 16.176 1.00 79.44 89 ARG A O 1
ATOM 722 N N . LEU A 1 90 ? -20.598 16.422 17.504 1.00 81.69 90 LEU A N 1
ATOM 723 C CA . LEU A 1 90 ? -21.581 16.806 18.524 1.00 81.69 90 LEU A CA 1
ATOM 724 C C . LEU A 1 90 ? -21.184 18.106 19.241 1.00 81.69 90 LEU A C 1
ATOM 726 O O . LEU A 1 90 ? -22.000 19.013 19.372 1.00 81.69 90 LEU A O 1
ATOM 730 N N . ILE A 1 91 ? -19.923 18.226 19.669 1.00 81.75 91 ILE A N 1
ATOM 731 C CA . ILE A 1 91 ? -19.405 19.424 20.351 1.00 81.75 91 ILE A CA 1
ATOM 732 C C . ILE A 1 91 ? -19.444 20.637 19.412 1.00 81.75 91 ILE A C 1
ATOM 734 O O . ILE A 1 91 ? -19.877 21.717 19.815 1.00 81.75 91 ILE A O 1
ATOM 738 N N . ASN A 1 92 ? -19.033 20.466 18.151 1.00 75.75 92 ASN A N 1
ATOM 739 C CA . ASN A 1 92 ? -19.100 21.527 17.146 1.00 75.75 92 ASN A CA 1
ATOM 740 C C . ASN A 1 92 ? -20.541 21.948 16.850 1.00 75.75 92 ASN A C 1
ATOM 742 O O . ASN A 1 92 ? -20.788 23.140 16.690 1.00 75.75 92 ASN A O 1
ATOM 746 N N . TYR A 1 93 ? -21.494 21.012 16.840 1.00 73.00 93 TYR A N 1
ATOM 747 C CA . TYR A 1 93 ? -22.912 21.346 16.743 1.00 73.00 93 TYR A CA 1
ATOM 748 C C . TYR A 1 93 ? -23.351 22.251 17.899 1.00 73.00 93 TYR A C 1
ATOM 750 O O . TYR A 1 93 ? -23.881 23.326 17.646 1.00 73.00 93 TYR A O 1
ATOM 758 N N . PHE A 1 94 ? -23.072 21.877 19.154 1.00 71.44 94 PHE A N 1
ATOM 759 C CA . PHE A 1 94 ? -23.474 22.691 20.309 1.00 71.44 94 PHE A CA 1
ATOM 760 C C . PHE A 1 94 ? -22.778 24.061 20.356 1.00 71.44 94 PHE A C 1
ATOM 762 O O . PHE A 1 94 ? -23.357 25.014 20.869 1.00 71.44 94 PHE A O 1
ATOM 769 N N . ARG A 1 95 ? -21.569 24.189 19.792 1.00 69.00 95 ARG A N 1
ATOM 770 C CA . ARG A 1 95 ? -20.863 25.475 19.655 1.00 69.00 95 ARG A CA 1
ATOM 771 C C . ARG A 1 95 ? -21.404 26.368 18.533 1.00 69.00 95 ARG A C 1
ATOM 773 O O . ARG A 1 95 ? -21.408 27.581 18.700 1.00 69.00 95 ARG A O 1
ATOM 780 N N . ILE A 1 96 ? -21.827 25.791 17.405 1.00 64.31 96 ILE A N 1
ATOM 781 C CA . ILE A 1 96 ? -22.305 26.528 16.217 1.00 64.31 96 ILE A CA 1
ATOM 782 C C . ILE A 1 96 ? -23.828 26.751 16.250 1.00 64.31 96 ILE A C 1
ATOM 784 O O . ILE A 1 96 ? -24.328 27.643 15.575 1.00 64.31 96 ILE A O 1
ATOM 788 N N . ALA A 1 97 ? -24.576 26.021 17.085 1.00 54.03 97 ALA A N 1
ATOM 789 C CA . ALA A 1 97 ? -26.032 26.135 17.239 1.00 54.03 97 ALA A CA 1
ATOM 790 C C . ALA A 1 97 ? -26.553 27.542 17.622 1.00 54.03 97 ALA A C 1
ATOM 792 O O . ALA A 1 97 ? -27.761 27.757 17.605 1.00 54.03 97 ALA A O 1
ATOM 793 N N . GLY A 1 98 ? -25.675 28.504 17.934 1.00 54.53 98 GLY A N 1
ATOM 794 C CA . GLY A 1 98 ? -26.029 29.921 18.076 1.00 54.53 98 GLY A CA 1
ATOM 795 C C . GLY A 1 98 ? -26.254 30.668 16.750 1.00 54.53 98 GLY A C 1
ATOM 796 O O . GLY A 1 98 ? -26.827 31.752 16.768 1.00 54.53 98 GLY A O 1
ATOM 797 N N . SER A 1 99 ? -25.835 30.116 15.605 1.00 52.44 99 SER A N 1
ATOM 798 C CA . SER A 1 99 ? -25.914 30.759 14.287 1.00 52.44 99 SER A CA 1
ATOM 799 C C . SER A 1 99 ? -26.324 29.755 13.193 1.00 52.44 99 SER A C 1
ATOM 801 O O . SER A 1 99 ? -25.487 29.057 12.628 1.00 52.44 99 SER A O 1
ATOM 803 N N . GLU A 1 100 ? -27.623 29.723 12.884 1.00 47.94 100 GLU A N 1
ATOM 804 C CA . GLU A 1 100 ? -28.242 29.202 11.650 1.00 47.94 100 GLU A CA 1
ATOM 805 C C . GLU A 1 100 ? -28.379 27.677 11.380 1.00 47.94 100 GLU A C 1
ATOM 807 O O . GLU A 1 100 ? -27.643 26.798 11.824 1.00 47.94 100 GLU A O 1
ATOM 812 N N . ILE A 1 101 ? -29.416 27.424 10.573 1.00 51.94 101 ILE A N 1
ATOM 813 C CA . ILE A 1 101 ? -30.156 26.237 10.091 1.00 51.94 101 ILE A CA 1
ATOM 814 C C . ILE A 1 101 ? -29.358 24.950 9.760 1.00 51.94 101 ILE A C 1
ATOM 816 O O . ILE A 1 101 ? -29.950 23.874 9.648 1.00 51.94 101 ILE A O 1
ATOM 820 N N . LEU A 1 102 ? -28.026 24.988 9.674 1.00 50.72 102 LEU A N 1
ATOM 821 C CA . LEU A 1 102 ? -27.183 23.809 9.392 1.00 50.72 102 LEU A CA 1
ATOM 822 C C . LEU A 1 102 ? -26.993 22.875 10.598 1.00 50.72 102 LEU A C 1
ATOM 824 O O . LEU A 1 102 ? -26.497 21.755 10.447 1.00 50.72 102 LEU A O 1
ATOM 828 N N . GLY A 1 103 ? -27.408 23.305 11.791 1.00 53.00 103 GLY A N 1
ATOM 829 C CA . GLY A 1 103 ? -27.247 22.530 13.014 1.00 53.00 103 GLY A CA 1
ATOM 830 C C . GLY A 1 103 ? -27.913 21.144 12.969 1.00 53.00 103 GLY A C 1
ATOM 831 O O . GLY A 1 103 ? -27.292 20.154 13.355 1.00 53.00 103 GLY A O 1
ATOM 832 N N . SER A 1 104 ? -29.156 21.033 12.490 1.00 60.06 104 SER A N 1
ATOM 833 C CA . SER A 1 104 ? -29.935 19.784 12.617 1.00 60.06 104 SER A CA 1
ATOM 834 C C . SER A 1 104 ? -29.240 18.573 11.965 1.00 60.06 104 SER A C 1
ATOM 836 O O . SER A 1 104 ? -29.190 17.487 12.548 1.00 60.06 104 SER A O 1
ATOM 838 N N . TYR A 1 105 ? -28.582 18.781 10.818 1.00 66.75 105 TYR A N 1
ATOM 839 C CA . TYR A 1 105 ? -27.819 17.739 10.122 1.00 66.75 105 TYR A CA 1
ATOM 840 C C . TYR A 1 105 ? -26.569 17.289 10.894 1.00 66.75 105 TYR A C 1
ATOM 842 O O . TYR A 1 105 ? -26.229 16.106 10.875 1.00 66.75 105 TYR A O 1
ATOM 850 N N . GLY A 1 106 ? -25.892 18.201 11.601 1.00 69.69 106 GLY A N 1
ATOM 851 C CA . GLY A 1 106 ? -24.684 17.892 12.372 1.00 69.69 106 GLY A CA 1
ATOM 852 C C . GLY A 1 106 ? -24.955 16.997 13.584 1.00 69.69 106 GLY A C 1
ATOM 853 O O . GLY A 1 106 ? -24.173 16.082 13.853 1.00 69.69 106 GLY A O 1
ATOM 854 N N . LEU A 1 107 ? -26.080 17.215 14.276 1.00 75.94 107 LEU A N 1
ATOM 855 C CA . LEU A 1 107 ? -26.468 16.409 15.435 1.00 75.94 107 LEU A CA 1
ATOM 856 C C . LEU A 1 107 ? -26.934 15.008 15.021 1.00 75.94 107 LEU A C 1
ATOM 858 O O . LEU A 1 107 ? -26.456 14.027 15.588 1.00 75.94 107 LEU A O 1
ATOM 862 N N . VAL A 1 108 ? -27.780 14.891 13.989 1.00 82.12 108 VAL A N 1
ATOM 863 C CA . VAL A 1 108 ? -28.205 13.580 13.458 1.00 82.12 108 VAL A CA 1
ATOM 864 C C . VAL A 1 108 ? -26.998 12.786 12.953 1.00 82.12 108 VAL A C 1
ATOM 866 O O . VAL A 1 108 ? -26.859 11.609 13.285 1.00 82.12 108 VAL A O 1
ATOM 869 N N . GLN A 1 109 ? -26.077 13.429 12.224 1.00 80.06 109 GLN A N 1
ATOM 870 C CA . GLN A 1 109 ? -24.844 12.791 11.759 1.00 80.06 109 GLN A CA 1
ATOM 871 C C . GLN A 1 109 ? -23.967 12.321 12.929 1.00 80.06 109 GLN A C 1
ATOM 873 O O . GLN A 1 109 ? -23.477 11.195 12.903 1.00 80.06 109 GLN A O 1
ATOM 878 N N . GLY A 1 110 ? -23.779 13.157 13.956 1.00 81.00 110 GLY A N 1
ATOM 879 C CA . GLY A 1 110 ? -22.941 12.836 15.113 1.00 81.00 110 GLY A CA 1
ATOM 880 C C . GLY A 1 110 ? -23.506 11.708 15.982 1.00 81.00 110 GLY A C 1
ATOM 881 O O . GLY A 1 110 ? -22.764 10.787 16.317 1.00 81.00 110 GLY A O 1
ATOM 882 N N . VAL A 1 111 ? -24.812 11.725 16.286 1.00 86.00 111 VAL A N 1
ATOM 883 C CA . VAL A 1 111 ? -25.485 10.650 17.045 1.00 86.00 111 VAL A CA 1
ATOM 884 C C . VAL A 1 111 ? -25.436 9.333 16.276 1.00 86.00 111 VAL A C 1
ATOM 886 O O . VAL A 1 111 ? -25.108 8.295 16.849 1.00 86.00 111 VAL A O 1
ATOM 889 N N . THR A 1 112 ? -25.697 9.377 14.968 1.00 85.19 112 THR A N 1
ATOM 890 C CA . THR A 1 112 ? -25.630 8.192 14.105 1.00 85.19 112 THR A CA 1
ATOM 891 C C . THR A 1 112 ? -24.211 7.617 14.077 1.00 85.19 112 THR A C 1
ATOM 893 O O . THR A 1 112 ? -24.039 6.412 14.253 1.00 85.19 112 THR A O 1
ATOM 896 N N . LEU A 1 113 ? -23.179 8.464 13.947 1.00 83.19 113 LEU A N 1
ATOM 897 C CA . LEU A 1 113 ? -21.778 8.027 14.001 1.00 83.19 113 LEU A CA 1
ATOM 898 C C . LEU A 1 113 ? -21.406 7.398 15.346 1.00 83.19 113 LEU A C 1
ATOM 900 O O . LEU A 1 113 ? -20.697 6.398 15.367 1.00 83.19 113 LEU A O 1
ATOM 904 N N . LEU A 1 114 ? -21.873 7.972 16.456 1.00 85.75 114 LEU A N 1
ATOM 905 C CA . LEU A 1 114 ? -21.636 7.451 17.803 1.00 85.75 114 LEU A CA 1
ATOM 906 C C . LEU A 1 114 ? -22.289 6.080 17.997 1.00 85.75 1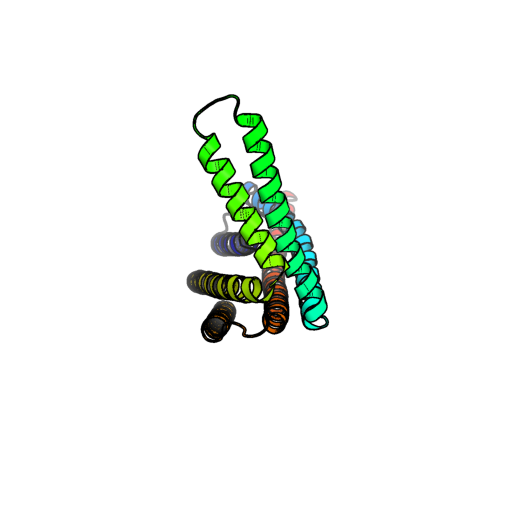14 LEU A C 1
ATOM 908 O O . LEU A 1 114 ? -21.649 5.167 18.513 1.00 85.75 114 LEU A O 1
ATOM 912 N N . ALA A 1 115 ? -23.532 5.916 17.536 1.00 85.25 115 ALA A N 1
ATOM 913 C CA . ALA A 1 115 ? -24.241 4.642 17.589 1.00 85.25 115 ALA A CA 1
ATOM 914 C C . ALA A 1 115 ? -23.533 3.563 16.750 1.00 85.25 115 ALA A C 1
ATOM 916 O O . ALA A 1 115 ? -23.292 2.461 17.247 1.00 85.25 115 ALA A O 1
ATOM 917 N N . PHE A 1 116 ? -23.129 3.889 15.516 1.00 82.56 116 PHE A N 1
ATOM 918 C CA . PHE A 1 116 ? -22.356 2.973 14.672 1.00 82.56 116 PHE A CA 1
ATOM 919 C C . PHE A 1 116 ? -20.977 2.664 15.263 1.00 82.56 116 PHE A C 1
ATOM 921 O O . PHE A 1 116 ? -20.595 1.499 15.320 1.00 82.56 116 PHE A O 1
ATOM 928 N N . GLY A 1 117 ? -20.250 3.669 15.757 1.00 81.25 117 GLY A N 1
ATOM 929 C CA . GLY A 1 117 ? -18.946 3.493 16.398 1.00 81.25 117 GLY A CA 1
ATOM 930 C C . GLY A 1 117 ? -19.018 2.586 17.629 1.00 81.25 117 GLY A C 1
ATOM 931 O O . GLY A 1 117 ? -18.230 1.650 17.752 1.00 81.25 117 GLY A O 1
ATOM 932 N N . MET A 1 118 ? -20.018 2.784 18.494 1.00 83.62 118 MET A N 1
ATOM 933 C CA . MET A 1 118 ? -20.254 1.935 19.666 1.00 83.62 118 MET A CA 1
ATOM 934 C C . MET A 1 118 ? -20.589 0.490 19.262 1.00 83.62 118 MET A C 1
ATOM 936 O O . MET A 1 118 ? -20.019 -0.455 19.808 1.00 83.62 118 MET A O 1
ATOM 940 N N . PHE A 1 119 ? -21.473 0.306 18.275 1.00 82.50 119 PHE A N 1
ATOM 941 C CA . PHE A 1 119 ? -21.833 -1.014 17.745 1.00 82.50 119 PHE A CA 1
ATOM 942 C C . PHE A 1 119 ? -20.611 -1.762 17.191 1.00 82.50 119 PHE A C 1
ATOM 944 O O . PHE A 1 119 ? -20.404 -2.947 17.461 1.00 82.50 119 PHE A O 1
ATOM 951 N N . PHE A 1 120 ? -19.757 -1.038 16.476 1.00 77.88 120 PHE A N 1
ATOM 952 C CA . PHE A 1 120 ? -18.506 -1.521 15.914 1.00 77.88 120 PHE A CA 1
ATOM 953 C C . PHE A 1 120 ? -17.483 -1.933 16.983 1.00 77.88 120 PHE A C 1
ATOM 955 O O . PHE A 1 120 ? -16.873 -2.995 16.855 1.00 77.88 120 PHE A O 1
ATOM 962 N N . VAL A 1 121 ? -17.348 -1.180 18.079 1.00 77.69 121 VAL A N 1
ATOM 963 C CA . VAL A 1 121 ? -16.466 -1.558 19.200 1.00 77.69 121 VAL A CA 1
ATOM 964 C C . VAL A 1 121 ? -16.920 -2.861 19.876 1.00 77.69 121 VAL A C 1
ATOM 966 O O . VAL A 1 121 ? -16.077 -3.669 20.264 1.00 77.69 121 VAL A O 1
ATOM 969 N N . ILE A 1 122 ? -18.233 -3.100 19.985 1.00 78.38 122 ILE A N 1
ATOM 970 C CA . ILE A 1 122 ? -18.794 -4.304 20.629 1.00 78.38 122 ILE A CA 1
ATOM 971 C C . ILE A 1 122 ? -18.695 -5.537 19.713 1.00 78.38 122 ILE A C 1
ATOM 973 O O . ILE A 1 122 ? -18.410 -6.641 20.179 1.00 78.38 122 ILE A O 1
ATOM 977 N N . LYS A 1 123 ? -18.926 -5.370 18.404 1.00 77.25 123 LYS A N 1
ATOM 978 C CA . LYS A 1 123 ? -18.892 -6.444 17.395 1.00 77.25 123 LYS A CA 1
ATOM 979 C C . LYS A 1 123 ? -17.909 -6.097 16.264 1.00 77.25 123 LYS A C 1
ATOM 981 O O . LYS A 1 123 ? -18.339 -5.818 15.141 1.00 77.25 123 LYS A O 1
ATOM 986 N N . PRO A 1 124 ? -16.587 -6.208 16.499 1.00 68.81 124 PRO A N 1
ATOM 987 C CA . PRO A 1 124 ? -15.571 -5.870 15.495 1.00 68.81 124 PRO A CA 1
ATOM 988 C C . PRO A 1 124 ? -15.644 -6.750 14.235 1.00 68.81 124 PRO A C 1
ATOM 990 O O . PRO A 1 124 ? -15.172 -6.350 13.173 1.00 68.81 124 PRO A O 1
ATOM 993 N N . GLY A 1 125 ? -16.288 -7.921 14.320 1.00 72.81 125 GLY A N 1
ATOM 994 C CA . GLY A 1 125 ? -16.492 -8.821 13.182 1.00 72.81 125 GLY A CA 1
ATOM 995 C C . GLY A 1 125 ? -17.226 -8.182 12.000 1.00 72.81 125 GLY A C 1
ATOM 996 O O . GLY A 1 125 ? -16.838 -8.404 10.857 1.00 72.81 125 GLY A O 1
ATOM 997 N N . PHE A 1 126 ? -18.229 -7.334 12.258 1.00 75.69 126 PHE A N 1
ATOM 998 C CA . PHE A 1 126 ? -18.983 -6.659 11.193 1.00 75.69 126 PHE A CA 1
ATOM 999 C C . PHE A 1 126 ? -18.141 -5.618 10.450 1.00 75.69 126 PHE A C 1
ATOM 1001 O O . PHE A 1 126 ? -18.207 -5.535 9.223 1.00 75.69 126 PHE A O 1
ATOM 1008 N N . ILE A 1 127 ? -17.315 -4.861 11.182 1.00 76.12 127 ILE A N 1
ATOM 1009 C CA . ILE A 1 127 ? -16.369 -3.908 10.585 1.00 76.12 127 ILE A CA 1
ATOM 1010 C C . ILE A 1 127 ? -15.421 -4.650 9.655 1.00 76.12 127 ILE A C 1
ATOM 1012 O O . ILE A 1 127 ? -15.150 -4.188 8.553 1.00 76.12 127 ILE A O 1
ATOM 1016 N N . ALA A 1 128 ? -14.919 -5.798 10.108 1.00 75.38 128 ALA A N 1
ATOM 1017 C CA . ALA A 1 128 ? -13.936 -6.565 9.374 1.00 75.38 128 ALA A CA 1
ATOM 1018 C C . ALA A 1 128 ? -14.479 -6.960 7.990 1.00 75.38 128 ALA A C 1
ATOM 1020 O O . ALA A 1 128 ? -13.826 -6.687 6.990 1.00 75.38 128 ALA A O 1
ATOM 1021 N N . VAL A 1 129 ? -15.704 -7.490 7.905 1.00 77.25 129 VAL A N 1
ATOM 1022 C CA . VAL A 1 129 ? -16.331 -7.850 6.618 1.00 77.25 129 VAL A CA 1
ATOM 1023 C C . VAL A 1 129 ? -16.477 -6.634 5.695 1.00 77.25 129 VAL A C 1
ATOM 1025 O O . VAL A 1 129 ? -16.149 -6.711 4.508 1.00 77.25 129 VAL A O 1
ATOM 1028 N N . PHE A 1 130 ? -16.915 -5.492 6.234 1.00 80.50 130 PHE A N 1
ATOM 1029 C CA . PHE A 1 130 ? -17.059 -4.259 5.457 1.00 80.50 130 PHE A CA 1
ATOM 1030 C C . PHE A 1 130 ? -15.708 -3.733 4.947 1.00 80.50 130 PHE A C 1
ATOM 1032 O O . PHE A 1 130 ? -15.555 -3.474 3.753 1.00 80.50 130 PHE A O 1
ATOM 1039 N N . LEU A 1 131 ? -14.707 -3.636 5.829 1.00 79.00 131 LEU A N 1
ATOM 1040 C CA . LEU A 1 131 ? -13.345 -3.227 5.475 1.00 79.00 131 LEU A CA 1
ATOM 1041 C C . LEU A 1 131 ? -12.708 -4.194 4.481 1.00 79.00 131 LEU A C 1
ATOM 1043 O O . LEU A 1 131 ? -12.060 -3.757 3.541 1.00 79.00 131 LEU A O 1
ATOM 1047 N N . GLY A 1 132 ? -12.924 -5.492 4.656 1.00 81.06 132 GLY A N 1
ATOM 1048 C CA . GLY A 1 132 ? -12.452 -6.528 3.751 1.00 81.06 132 GLY A CA 1
ATOM 1049 C C . GLY A 1 132 ? -12.977 -6.384 2.343 1.00 81.06 132 GLY A C 1
ATOM 1050 O O . GLY A 1 132 ? -12.212 -6.434 1.386 1.00 81.06 132 GLY A O 1
ATOM 1051 N N . THR A 1 133 ? -14.279 -6.142 2.232 1.00 82.31 133 THR A N 1
ATOM 1052 C CA . THR A 1 133 ? -14.928 -5.912 0.941 1.00 82.31 133 THR A CA 1
ATOM 1053 C C . THR A 1 133 ? -14.396 -4.633 0.294 1.00 82.31 133 THR A C 1
ATOM 1055 O O . THR A 1 133 ? -14.037 -4.638 -0.881 1.00 82.31 133 THR A O 1
ATOM 1058 N N . ALA A 1 134 ? -14.271 -3.547 1.066 1.00 83.31 134 ALA A N 1
ATOM 1059 C CA . ALA A 1 134 ? -13.698 -2.295 0.578 1.00 83.31 134 ALA A CA 1
ATOM 1060 C C . ALA A 1 134 ? -12.243 -2.471 0.106 1.00 83.31 134 ALA A C 1
ATOM 1062 O O . ALA A 1 134 ? -11.876 -1.979 -0.957 1.00 83.31 134 ALA A O 1
ATOM 1063 N N . LEU A 1 135 ? -11.426 -3.215 0.854 1.00 81.06 135 LEU A N 1
ATOM 1064 C CA . LEU A 1 135 ? -10.042 -3.516 0.494 1.00 81.06 135 LEU A CA 1
ATOM 1065 C C . LEU A 1 135 ? -9.938 -4.400 -0.748 1.00 81.06 135 LEU A C 1
ATOM 1067 O O . LEU A 1 135 ? -9.096 -4.130 -1.597 1.00 81.06 135 LEU A O 1
ATOM 1071 N N . ALA A 1 136 ? -10.805 -5.404 -0.898 1.00 84.12 136 ALA A N 1
ATOM 1072 C CA . ALA A 1 136 ? -10.861 -6.218 -2.109 1.00 84.12 136 ALA A CA 1
ATOM 1073 C C . ALA A 1 136 ? -11.126 -5.345 -3.347 1.00 84.12 136 ALA A C 1
ATOM 1075 O O . ALA A 1 136 ? -10.433 -5.476 -4.355 1.00 84.12 136 ALA A O 1
ATOM 1076 N N . ILE A 1 137 ? -12.056 -4.388 -3.247 1.00 84.81 137 ILE A N 1
ATOM 1077 C CA . ILE A 1 137 ? -12.323 -3.415 -4.316 1.00 84.81 137 ILE A CA 1
ATOM 1078 C C . ILE A 1 137 ? -11.091 -2.539 -4.580 1.00 84.81 137 ILE A C 1
ATOM 1080 O O . ILE A 1 137 ? -10.710 -2.367 -5.735 1.00 84.81 137 ILE A O 1
ATOM 1084 N N . ILE A 1 138 ? -10.442 -2.013 -3.534 1.00 83.56 138 ILE A N 1
ATOM 1085 C CA . ILE A 1 138 ? -9.229 -1.186 -3.671 1.00 83.56 138 ILE A CA 1
ATOM 1086 C C . ILE A 1 138 ? -8.113 -1.958 -4.389 1.00 83.56 138 ILE A C 1
ATOM 1088 O O . ILE A 1 138 ? -7.486 -1.405 -5.287 1.00 83.56 138 ILE A O 1
ATOM 1092 N N . ILE A 1 139 ? -7.903 -3.233 -4.053 1.00 82.25 139 ILE A N 1
ATOM 1093 C CA . ILE A 1 139 ? -6.897 -4.095 -4.692 1.00 82.25 139 ILE A CA 1
ATOM 1094 C C . ILE A 1 139 ? -7.218 -4.324 -6.171 1.00 82.25 139 ILE A C 1
ATOM 1096 O O . ILE A 1 139 ? -6.316 -4.276 -7.005 1.00 82.25 139 ILE A O 1
ATOM 1100 N N . ILE A 1 140 ? -8.491 -4.536 -6.522 1.00 85.62 140 ILE A N 1
ATOM 1101 C CA . ILE A 1 140 ? -8.906 -4.653 -7.927 1.00 85.62 140 ILE A CA 1
ATOM 1102 C C . ILE A 1 140 ? -8.599 -3.353 -8.676 1.00 85.62 140 ILE A C 1
ATOM 1104 O O . ILE A 1 140 ? -8.033 -3.398 -9.766 1.00 85.62 140 ILE A O 1
ATOM 1108 N N . VAL A 1 141 ? -8.933 -2.197 -8.091 1.00 84.69 141 VAL A N 1
ATOM 1109 C CA . VAL A 1 141 ? -8.645 -0.887 -8.693 1.00 84.69 141 VAL A CA 1
ATOM 1110 C C . VAL A 1 141 ? -7.138 -0.684 -8.866 1.00 84.69 141 VAL A C 1
ATOM 1112 O O . VAL A 1 141 ? -6.712 -0.266 -9.941 1.00 84.69 141 VAL A O 1
ATOM 1115 N N . ASP A 1 142 ? -6.322 -1.030 -7.868 1.00 79.94 142 ASP A N 1
ATOM 1116 C CA . ASP A 1 142 ? -4.857 -0.975 -7.974 1.00 79.94 142 ASP A CA 1
ATOM 1117 C C . ASP A 1 142 ? -4.326 -1.898 -9.084 1.00 79.94 142 ASP A C 1
ATOM 1119 O O . ASP A 1 142 ? -3.495 -1.493 -9.898 1.00 79.94 142 ASP A O 1
ATOM 1123 N N . GLY A 1 143 ? -4.869 -3.114 -9.193 1.00 81.81 143 GLY A N 1
ATOM 1124 C CA . GLY A 1 143 ? -4.556 -4.047 -10.273 1.00 81.81 143 GLY A CA 1
ATOM 1125 C C . GLY A 1 143 ? -4.904 -3.498 -11.663 1.00 81.81 143 GLY A C 1
ATOM 1126 O O . GLY A 1 143 ? -4.105 -3.624 -12.590 1.00 81.81 143 GLY A O 1
ATOM 1127 N N . ILE A 1 144 ? -6.049 -2.824 -11.810 1.00 84.62 144 ILE A N 1
ATOM 1128 C CA . ILE A 1 144 ? -6.448 -2.164 -13.066 1.00 84.62 144 ILE A CA 1
ATOM 1129 C C . ILE A 1 144 ? -5.507 -0.997 -13.399 1.00 84.62 144 ILE A C 1
ATOM 1131 O O . ILE A 1 144 ? -5.125 -0.836 -14.557 1.00 84.62 144 ILE A O 1
ATOM 1135 N N . LEU A 1 145 ? -5.093 -0.198 -12.412 1.00 78.94 145 LEU A N 1
ATOM 1136 C CA . LEU A 1 145 ? -4.117 0.877 -12.628 1.00 78.94 145 LEU A CA 1
ATOM 1137 C C . LEU A 1 145 ? -2.761 0.318 -13.079 1.00 78.94 145 LEU A C 1
ATOM 1139 O O . LEU A 1 145 ? -2.173 0.823 -14.033 1.00 78.94 145 LEU A O 1
ATOM 1143 N N . LYS A 1 146 ? -2.290 -0.772 -12.462 1.00 74.38 146 LYS A N 1
ATOM 1144 C CA . LYS A 1 146 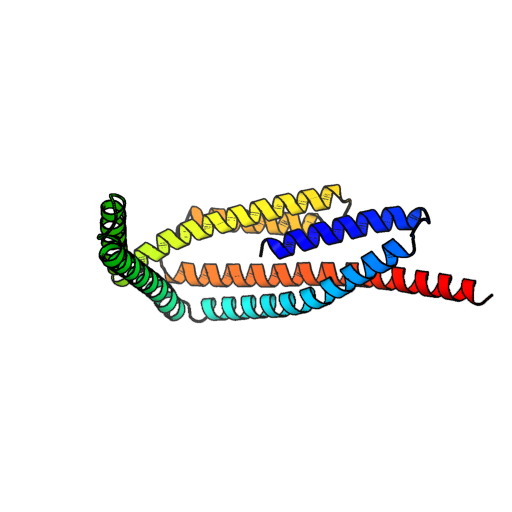? -1.080 -1.485 -12.905 1.00 74.38 146 LYS A CA 1
ATOM 1145 C C . LYS A 1 146 ? -1.206 -2.021 -14.328 1.00 74.38 146 LYS A C 1
ATOM 1147 O O . LYS A 1 146 ? -0.229 -1.994 -15.073 1.00 74.38 146 LYS A O 1
ATOM 1152 N N . LEU A 1 147 ? -2.401 -2.456 -14.727 1.00 82.12 147 LEU A N 1
ATOM 1153 C CA . LEU A 1 147 ? -2.663 -2.887 -16.096 1.00 82.12 147 LEU A CA 1
ATOM 1154 C C . LEU A 1 147 ? -2.519 -1.725 -17.086 1.00 82.12 147 LEU A C 1
ATOM 1156 O O . LEU A 1 147 ? -1.889 -1.897 -18.126 1.00 82.12 147 LEU A O 1
ATOM 1160 N N . GLN A 1 148 ? -3.039 -0.539 -16.750 1.00 79.12 148 GLN A N 1
ATOM 1161 C CA . GLN A 1 148 ? -2.845 0.665 -17.567 1.00 79.12 148 GLN A CA 1
ATOM 1162 C C . GLN A 1 148 ? -1.356 0.996 -17.711 1.00 79.12 148 GLN A C 1
ATOM 1164 O O . GLN A 1 148 ? -0.885 1.189 -18.827 1.00 79.12 148 GLN A O 1
ATOM 1169 N N . TYR A 1 149 ? -0.583 0.933 -16.622 1.00 71.31 149 TYR A N 1
ATOM 1170 C CA . TYR A 1 149 ? 0.865 1.152 -16.692 1.00 71.31 149 TYR A CA 1
ATOM 1171 C C . TYR A 1 149 ? 1.583 0.119 -17.562 1.00 71.31 149 TYR A C 1
ATOM 1173 O O . TYR A 1 149 ? 2.496 0.475 -18.304 1.00 71.31 149 TYR A O 1
ATOM 1181 N N . ALA A 1 150 ? 1.178 -1.153 -17.515 1.00 74.75 150 ALA A N 1
ATOM 1182 C CA . ALA A 1 150 ? 1.731 -2.179 -18.395 1.00 74.75 150 ALA A CA 1
ATOM 1183 C C . ALA A 1 150 ? 1.506 -1.832 -19.879 1.00 74.75 150 ALA A C 1
ATOM 1185 O O . ALA A 1 150 ? 2.414 -1.996 -20.697 1.00 74.75 150 ALA A O 1
ATOM 1186 N N . VAL A 1 151 ? 0.319 -1.313 -20.213 1.00 77.00 151 VAL A N 1
ATOM 1187 C CA . VAL A 1 151 ? -0.034 -0.859 -21.566 1.00 77.00 151 VAL A CA 1
ATOM 1188 C C . VAL A 1 151 ? 0.751 0.396 -21.957 1.00 77.00 151 VAL A C 1
ATOM 1190 O O . VAL A 1 151 ? 1.246 0.470 -23.082 1.00 77.00 151 VAL A O 1
ATOM 1193 N N . ASP A 1 152 ? 0.943 1.350 -21.049 1.00 72.19 152 ASP A N 1
ATOM 1194 C CA . ASP A 1 152 ? 1.782 2.528 -21.304 1.00 72.19 152 ASP A CA 1
ATOM 1195 C C . ASP A 1 152 ? 3.240 2.120 -21.569 1.00 72.19 152 ASP A C 1
ATOM 1197 O O . ASP A 1 152 ? 3.863 2.579 -22.526 1.00 72.19 152 ASP A O 1
ATOM 1201 N N . PHE A 1 153 ? 3.785 1.183 -20.785 1.00 68.56 153 PHE A N 1
ATOM 1202 C CA . PHE A 1 153 ? 5.128 0.638 -21.010 1.00 68.56 153 PHE A CA 1
ATOM 1203 C C . PHE A 1 153 ? 5.258 -0.128 -22.329 1.00 68.56 153 PHE A C 1
ATOM 1205 O O . PHE A 1 153 ? 6.334 -0.098 -22.934 1.00 68.56 153 PHE A O 1
ATOM 1212 N N . TYR A 1 154 ? 4.188 -0.790 -22.777 1.00 73.69 154 TYR A N 1
ATOM 1213 C CA . TYR A 1 154 ? 4.135 -1.434 -24.088 1.00 73.69 154 TYR A CA 1
ATOM 1214 C C . TYR A 1 154 ? 4.239 -0.404 -25.221 1.00 73.69 154 TYR A C 1
ATOM 1216 O O . TYR A 1 154 ? 5.070 -0.563 -26.114 1.00 73.69 154 TYR A O 1
ATOM 1224 N N . HIS A 1 155 ? 3.480 0.695 -25.143 1.00 69.75 155 HIS A N 1
ATOM 1225 C CA . HIS A 1 155 ? 3.557 1.787 -26.124 1.00 69.75 155 HIS A CA 1
ATOM 1226 C C . HIS A 1 155 ? 4.916 2.500 -26.122 1.00 69.75 155 HIS A C 1
ATOM 1228 O O . HIS A 1 155 ? 5.328 3.059 -27.135 1.00 69.75 155 HIS A O 1
ATOM 1234 N N . LEU A 1 156 ? 5.639 2.456 -25.001 1.00 64.38 156 LEU A N 1
ATOM 1235 C CA . LEU A 1 156 ? 6.980 3.023 -24.867 1.00 64.38 156 LEU A CA 1
ATOM 1236 C C . LEU A 1 156 ? 8.107 2.091 -25.343 1.00 64.38 156 LEU A C 1
ATOM 1238 O O . LEU A 1 156 ? 9.272 2.401 -25.094 1.00 64.38 156 LEU A O 1
ATOM 1242 N N . GLU A 1 157 ? 7.794 0.978 -26.018 1.00 62.50 157 GLU A N 1
ATOM 1243 C CA . GLU A 1 157 ? 8.772 0.008 -26.550 1.00 62.50 157 GLU A CA 1
ATOM 1244 C C . GLU A 1 157 ? 9.755 -0.504 -25.472 1.00 62.50 157 GLU A C 1
ATOM 1246 O O . GLU A 1 157 ? 10.923 -0.781 -25.738 1.00 62.50 157 GLU A O 1
ATOM 1251 N N . SER A 1 158 ? 9.307 -0.595 -24.216 1.00 59.59 158 SER A N 1
ATOM 1252 C CA . SER A 1 158 ? 10.150 -1.036 -23.101 1.00 59.59 158 SER A CA 1
ATOM 1253 C C . SER A 1 158 ? 10.240 -2.563 -23.054 1.00 59.59 158 SER A C 1
ATOM 1255 O O . SER A 1 158 ? 9.220 -3.226 -22.895 1.00 59.59 158 SER A O 1
ATOM 1257 N N . ASP A 1 159 ? 11.449 -3.135 -23.077 1.00 57.16 159 ASP A N 1
ATOM 1258 C CA . ASP A 1 159 ? 11.718 -4.592 -23.108 1.00 57.16 159 ASP A CA 1
ATOM 1259 C C . ASP A 1 159 ? 11.071 -5.435 -21.979 1.00 57.16 159 ASP A C 1
ATOM 1261 O O . ASP A 1 159 ? 11.144 -6.663 -22.001 1.00 57.16 159 ASP A O 1
ATOM 1265 N N . LYS A 1 160 ? 10.471 -4.823 -20.948 1.00 67.38 160 LYS A N 1
ATOM 1266 C CA . LYS A 1 160 ? 9.987 -5.515 -19.732 1.00 67.38 160 LYS A CA 1
ATOM 1267 C C . LYS A 1 160 ? 8.519 -5.263 -19.377 1.00 67.38 160 LYS A C 1
ATOM 1269 O O . LYS A 1 160 ? 8.121 -5.528 -18.244 1.00 67.38 160 LYS A O 1
ATOM 1274 N N . TRP A 1 161 ? 7.707 -4.802 -20.326 1.00 68.31 161 TRP A N 1
ATOM 1275 C CA . TRP A 1 161 ? 6.275 -4.534 -20.121 1.00 68.31 161 TRP A CA 1
ATOM 1276 C C . TRP A 1 161 ? 5.479 -5.747 -19.594 1.00 68.31 161 TRP A C 1
ATOM 1278 O O . TRP A 1 161 ? 4.572 -5.588 -18.778 1.00 68.31 161 TRP A O 1
ATOM 1288 N N . TRP A 1 162 ? 5.866 -6.970 -19.982 1.00 72.62 162 TRP A N 1
ATOM 1289 C CA . TRP A 1 162 ? 5.218 -8.216 -19.549 1.00 72.62 162 TRP A CA 1
ATOM 1290 C C . TRP A 1 162 ? 5.262 -8.446 -18.033 1.00 72.62 162 TRP A C 1
ATOM 1292 O O . TRP A 1 162 ? 4.361 -9.081 -17.492 1.00 72.62 162 TRP A O 1
ATOM 1302 N N . ILE A 1 163 ? 6.290 -7.947 -17.335 1.00 72.94 163 ILE A N 1
ATOM 1303 C CA . ILE A 1 163 ? 6.409 -8.130 -15.880 1.00 72.94 163 ILE A CA 1
ATOM 1304 C C . ILE A 1 163 ? 5.285 -7.365 -15.179 1.00 72.94 163 ILE A C 1
ATOM 1306 O O . ILE A 1 163 ? 4.585 -7.940 -14.349 1.00 72.94 163 ILE A O 1
ATOM 1310 N N . GLU A 1 164 ? 5.062 -6.108 -15.569 1.00 71.19 164 GLU A N 1
ATOM 1311 C CA . GLU A 1 164 ? 3.978 -5.276 -15.039 1.00 71.19 164 GLU A CA 1
ATOM 1312 C C . GLU A 1 164 ? 2.601 -5.850 -15.358 1.00 71.19 164 GLU A C 1
ATOM 1314 O O . GLU A 1 164 ? 1.716 -5.842 -14.503 1.00 71.19 164 GLU A O 1
ATOM 1319 N N . LEU A 1 165 ? 2.448 -6.424 -16.554 1.00 81.44 165 LEU A N 1
ATOM 1320 C CA . LEU A 1 165 ? 1.220 -7.096 -16.959 1.00 81.44 165 LEU A CA 1
ATOM 1321 C C . LEU A 1 165 ? 0.901 -8.289 -16.045 1.00 81.44 165 LEU A C 1
ATOM 1323 O O . LEU A 1 165 ? -0.221 -8.414 -15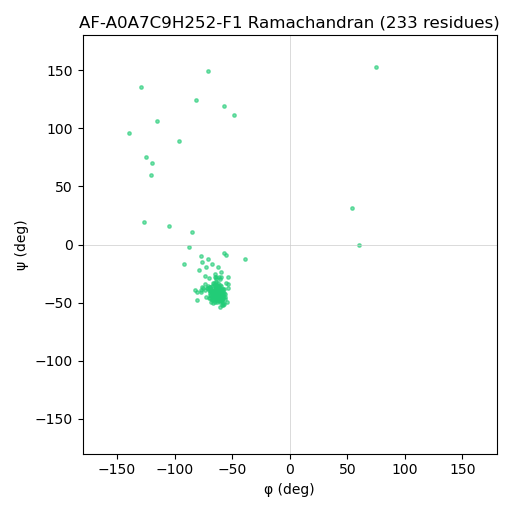.560 1.00 81.44 165 LEU A O 1
ATOM 1327 N N . ILE A 1 166 ? 1.889 -9.150 -15.775 1.00 82.75 166 ILE A N 1
ATOM 1328 C CA . ILE A 1 166 ? 1.712 -10.318 -14.900 1.00 82.75 166 ILE A CA 1
ATOM 1329 C C . ILE A 1 166 ? 1.335 -9.869 -13.484 1.00 82.75 166 ILE A C 1
ATOM 1331 O O . ILE A 1 166 ? 0.400 -10.416 -12.902 1.00 82.75 166 ILE A O 1
ATOM 1335 N N . GLY A 1 167 ? 2.010 -8.849 -12.943 1.00 78.94 167 GLY A N 1
ATOM 1336 C CA . GLY A 1 167 ? 1.680 -8.301 -11.625 1.00 78.94 167 GLY A CA 1
ATOM 1337 C C . GLY A 1 167 ? 0.264 -7.740 -11.546 1.00 78.94 167 GLY A C 1
ATOM 1338 O O . GLY A 1 167 ? -0.452 -8.014 -10.584 1.00 78.94 167 GLY A O 1
ATOM 1339 N N . ALA A 1 168 ? -0.167 -7.010 -12.577 1.00 82.88 168 ALA A N 1
ATOM 1340 C CA . ALA A 1 168 ? -1.525 -6.491 -12.677 1.00 82.88 168 ALA A CA 1
ATOM 1341 C C . ALA A 1 168 ? -2.567 -7.619 -12.664 1.00 82.88 168 ALA A C 1
ATOM 1343 O O . ALA A 1 168 ? -3.509 -7.583 -11.873 1.00 82.88 168 ALA A O 1
ATOM 1344 N N . VAL A 1 169 ? -2.364 -8.656 -13.483 1.00 87.62 169 VAL A N 1
ATOM 1345 C CA . VAL A 1 169 ? -3.269 -9.814 -13.550 1.00 87.62 169 VAL A CA 1
ATOM 1346 C C . VAL A 1 169 ? -3.345 -10.528 -12.200 1.00 87.62 169 VAL A C 1
ATOM 1348 O O . VAL A 1 169 ? -4.443 -10.812 -11.726 1.00 87.62 169 VAL A O 1
ATOM 1351 N N . VAL A 1 170 ? -2.206 -10.770 -11.545 1.00 86.56 170 VAL A N 1
ATOM 1352 C CA . VAL A 1 170 ? -2.165 -11.419 -10.224 1.00 86.56 170 VAL A CA 1
ATOM 1353 C C . VAL A 1 170 ? -2.935 -10.603 -9.184 1.00 86.56 170 VAL A C 1
ATOM 1355 O O . VAL A 1 170 ? -3.757 -11.167 -8.464 1.00 86.56 170 VAL A O 1
ATOM 1358 N N . MET A 1 171 ? -2.736 -9.283 -9.135 1.00 82.94 171 MET A N 1
ATOM 1359 C CA . MET A 1 171 ? -3.444 -8.403 -8.196 1.00 82.94 171 MET A CA 1
ATOM 1360 C C . MET A 1 171 ? -4.959 -8.409 -8.426 1.00 82.94 171 MET A C 1
ATOM 1362 O O . MET A 1 171 ? -5.724 -8.530 -7.470 1.00 82.94 171 MET A O 1
ATOM 1366 N N . VAL A 1 172 ? -5.404 -8.347 -9.686 1.00 87.12 172 VAL A N 1
ATOM 1367 C CA . VAL A 1 172 ? -6.834 -8.408 -10.025 1.00 87.12 172 VAL A CA 1
ATOM 1368 C C . VAL A 1 172 ? -7.437 -9.753 -9.618 1.00 87.12 172 VAL A C 1
ATOM 1370 O O . VAL A 1 172 ? -8.496 -9.778 -8.995 1.00 87.12 172 VAL A O 1
ATOM 1373 N N . VAL A 1 173 ? -6.761 -10.869 -9.908 1.00 88.31 173 VAL A N 1
ATOM 1374 C CA . VAL A 1 173 ? -7.234 -12.212 -9.533 1.00 88.31 173 VAL A CA 1
ATOM 1375 C C . VAL A 1 173 ? -7.340 -12.352 -8.014 1.00 88.31 173 VAL A C 1
ATOM 1377 O O . VAL A 1 173 ? -8.368 -12.808 -7.516 1.00 88.31 173 VAL A O 1
ATOM 1380 N N . ILE A 1 174 ? -6.323 -11.908 -7.269 1.00 84.69 174 ILE A N 1
ATOM 1381 C CA . ILE A 1 174 ? -6.334 -11.908 -5.799 1.00 84.69 174 ILE A CA 1
ATOM 1382 C C . ILE A 1 174 ? -7.498 -11.064 -5.262 1.00 84.69 174 ILE A C 1
ATOM 1384 O O . ILE A 1 174 ? -8.215 -11.506 -4.364 1.00 84.69 174 ILE A O 1
ATOM 1388 N N . GLY A 1 175 ? -7.725 -9.880 -5.834 1.00 84.69 175 GLY A N 1
ATOM 1389 C CA . GLY A 1 175 ? -8.837 -9.010 -5.462 1.00 84.69 175 GLY A CA 1
ATOM 1390 C C . GLY A 1 175 ? -10.209 -9.640 -5.725 1.00 84.69 175 GLY A C 1
ATOM 1391 O O . GLY A 1 175 ? -11.085 -9.581 -4.864 1.00 84.69 175 GLY A O 1
ATOM 1392 N N . ILE A 1 176 ? -10.392 -10.311 -6.869 1.00 87.62 176 ILE A N 1
ATOM 1393 C CA . ILE A 1 176 ? -11.636 -11.029 -7.195 1.00 87.62 176 ILE A CA 1
ATOM 1394 C C . ILE A 1 176 ? -11.874 -12.179 -6.212 1.00 87.62 176 ILE A C 1
ATOM 1396 O O . ILE A 1 176 ? -12.984 -12.324 -5.705 1.00 87.62 176 ILE A O 1
ATOM 1400 N N . ILE A 1 177 ? -10.843 -12.971 -5.901 1.00 85.25 177 ILE A N 1
ATOM 1401 C CA . ILE A 1 177 ? -10.942 -14.066 -4.922 1.00 85.25 177 ILE A CA 1
ATOM 1402 C C . ILE A 1 177 ? -11.362 -13.522 -3.550 1.00 85.25 177 ILE A C 1
ATOM 1404 O O . ILE A 1 177 ? -12.254 -14.084 -2.915 1.00 85.25 177 ILE A O 1
ATOM 1408 N N . ALA A 1 178 ? -10.769 -12.406 -3.120 1.00 83.19 178 ALA A N 1
ATOM 1409 C CA . ALA A 1 178 ? -11.112 -11.745 -1.863 1.00 83.19 178 ALA A CA 1
ATOM 1410 C C . ALA A 1 178 ? -12.557 -11.209 -1.831 1.00 83.19 178 ALA A C 1
ATOM 1412 O O . ALA A 1 178 ? -13.165 -11.148 -0.764 1.00 83.19 178 ALA A O 1
ATOM 1413 N N . LEU A 1 179 ? -13.118 -10.840 -2.988 1.00 83.62 179 LEU A N 1
ATOM 1414 C CA . LEU A 1 179 ? -14.492 -10.344 -3.114 1.00 83.62 179 LEU A CA 1
ATOM 1415 C C . LEU A 1 179 ? -15.514 -11.490 -3.123 1.00 83.62 179 LEU A C 1
ATOM 1417 O O . LEU A 1 179 ? -16.559 -11.388 -2.486 1.00 83.62 179 LEU A O 1
ATOM 1421 N N . LEU A 1 180 ? -15.203 -12.592 -3.813 1.00 82.56 180 LEU A N 1
ATOM 1422 C CA . LEU A 1 180 ? -16.060 -13.782 -3.875 1.00 82.56 180 LEU A CA 1
ATOM 1423 C C . LEU A 1 180 ? -16.107 -14.545 -2.552 1.00 82.56 180 LEU A C 1
ATOM 1425 O O . LEU A 1 180 ? -17.110 -15.190 -2.252 1.00 82.56 180 LEU A O 1
ATOM 1429 N N . ASN A 1 181 ? -15.033 -14.475 -1.768 1.00 77.75 181 ASN A N 1
ATOM 1430 C CA . ASN A 1 181 ? -14.954 -15.109 -0.464 1.00 77.75 181 ASN A CA 1
ATOM 1431 C C . ASN A 1 181 ? -14.713 -14.042 0.611 1.00 77.75 181 ASN A C 1
ATOM 1433 O O . ASN A 1 181 ? -13.604 -13.956 1.152 1.00 77.75 181 ASN A O 1
ATOM 1437 N N . PRO A 1 182 ? -15.725 -13.189 0.891 1.00 67.62 182 PRO A N 1
ATOM 1438 C CA . PRO A 1 182 ? -15.593 -12.146 1.890 1.00 67.62 182 PRO A CA 1
ATOM 1439 C C . PRO A 1 182 ? -15.217 -12.817 3.203 1.00 67.62 182 PRO A C 1
ATOM 1441 O O . PRO A 1 182 ? -15.919 -13.697 3.706 1.00 67.62 182 PRO A O 1
ATOM 1444 N N . PHE A 1 183 ? -14.047 -12.440 3.700 1.00 70.31 183 PHE A N 1
ATOM 1445 C CA . PHE A 1 183 ? -13.364 -13.120 4.784 1.00 70.31 183 PHE A CA 1
ATOM 1446 C C . PHE A 1 183 ? -14.306 -13.396 5.956 1.00 70.31 183 PHE A C 1
ATOM 1448 O O . PHE A 1 183 ? -14.742 -12.485 6.662 1.00 70.31 183 PHE A O 1
ATOM 1455 N N . SER A 1 184 ? -14.599 -14.679 6.174 1.00 63.31 184 SER A N 1
ATOM 1456 C CA . SER A 1 184 ? -15.535 -15.111 7.216 1.00 63.31 184 SER A CA 1
ATOM 1457 C C . SER A 1 184 ? -15.000 -14.846 8.624 1.00 63.31 184 SER A C 1
ATOM 1459 O O . SER A 1 184 ? -15.755 -14.851 9.594 1.00 63.31 184 SER A O 1
ATOM 1461 N N . THR A 1 185 ? -13.692 -14.608 8.753 1.00 69.75 185 THR A N 1
ATOM 1462 C CA . THR A 1 185 ? -13.032 -14.307 10.021 1.00 69.75 185 THR A CA 1
ATOM 1463 C C . THR A 1 185 ? -12.180 -13.052 9.896 1.00 69.75 185 THR A C 1
ATOM 1465 O O . THR A 1 185 ? -11.402 -12.883 8.958 1.00 69.75 185 THR A O 1
ATOM 1468 N N . SER A 1 186 ? -12.283 -12.188 10.899 1.00 69.12 186 SER A N 1
ATOM 1469 C CA . SER A 1 186 ? -11.532 -10.939 11.014 1.00 69.12 186 SER A CA 1
ATOM 1470 C C . SER A 1 186 ? -10.006 -11.121 11.041 1.00 69.12 186 SER A C 1
ATOM 1472 O O . SER A 1 186 ? -9.277 -10.212 10.655 1.00 69.12 186 SER A O 1
ATOM 1474 N N . SER A 1 187 ? -9.514 -12.295 11.439 1.00 75.00 187 SER A N 1
ATOM 1475 C CA . SER A 1 187 ? -8.089 -12.633 11.424 1.00 75.00 187 SER A CA 1
ATOM 1476 C C . SER A 1 187 ? -7.583 -12.918 10.010 1.00 75.00 187 SER A C 1
ATOM 1478 O O . SER A 1 187 ? -6.488 -12.490 9.654 1.00 75.00 187 SER A O 1
ATOM 1480 N N . ALA A 1 188 ? -8.398 -13.568 9.173 1.00 80.25 188 ALA A N 1
ATOM 1481 C CA . ALA A 1 188 ? -8.060 -13.852 7.781 1.00 80.25 188 ALA A CA 1
ATOM 1482 C C . ALA A 1 188 ? -7.871 -12.558 6.972 1.00 80.25 188 ALA A C 1
ATOM 1484 O O . ALA A 1 188 ? -6.990 -12.488 6.121 1.00 80.25 188 ALA A O 1
ATOM 1485 N N . LEU A 1 189 ? -8.625 -11.507 7.309 1.00 80.31 189 LEU A N 1
ATOM 1486 C CA . LEU A 1 189 ? -8.450 -10.166 6.747 1.00 80.31 189 LEU A CA 1
ATOM 1487 C C . LEU A 1 189 ? -7.097 -9.560 7.056 1.00 80.31 189 LEU A C 1
ATOM 1489 O O . LEU A 1 189 ? -6.455 -9.014 6.172 1.00 80.31 189 LEU A O 1
ATOM 1493 N N . ILE A 1 190 ? -6.668 -9.640 8.311 1.00 82.69 190 ILE A N 1
ATOM 1494 C CA . ILE A 1 190 ? -5.398 -9.061 8.752 1.00 82.69 190 ILE A CA 1
ATOM 1495 C C . ILE A 1 190 ? -4.232 -9.796 8.102 1.00 82.69 190 ILE A C 1
ATOM 1497 O O . ILE A 1 190 ? -3.300 -9.153 7.628 1.00 82.69 190 ILE A O 1
ATOM 1501 N N . VAL A 1 191 ? -4.311 -11.128 8.022 1.00 83.62 191 VAL A N 1
ATOM 1502 C CA . VAL A 1 191 ? -3.328 -11.938 7.292 1.00 83.62 191 VAL A CA 1
ATOM 1503 C C . VAL A 1 191 ? -3.301 -11.535 5.822 1.00 83.62 191 VAL A C 1
ATOM 1505 O O . VAL A 1 191 ? -2.230 -11.320 5.266 1.00 83.62 191 VAL A O 1
ATOM 1508 N N . PHE A 1 192 ? -4.466 -11.373 5.199 1.00 83.44 192 PHE A N 1
ATOM 1509 C CA . PHE A 1 192 ? -4.557 -10.961 3.806 1.00 83.44 192 PHE A CA 1
ATOM 1510 C C . PHE A 1 192 ? -3.998 -9.558 3.561 1.00 83.44 192 PHE A C 1
ATOM 1512 O O . PHE A 1 192 ? -3.231 -9.374 2.623 1.00 83.44 192 PHE A O 1
ATOM 1519 N N . ILE A 1 193 ? -4.312 -8.589 4.425 1.00 82.81 193 ILE A N 1
ATOM 1520 C CA . ILE A 1 193 ? -3.726 -7.243 4.391 1.00 82.81 193 ILE A CA 1
ATOM 1521 C C . ILE A 1 193 ? -2.212 -7.337 4.552 1.00 82.81 193 ILE A C 1
ATOM 1523 O O . ILE A 1 193 ? -1.482 -6.704 3.801 1.00 82.81 193 ILE A O 1
ATOM 1527 N N . GLY A 1 194 ? -1.725 -8.149 5.490 1.00 83.62 194 GLY A N 1
ATOM 1528 C CA . GLY A 1 194 ? -0.297 -8.359 5.687 1.00 83.62 194 GLY A CA 1
ATOM 1529 C C . GLY A 1 194 ? 0.387 -8.919 4.437 1.00 83.62 194 GLY A C 1
ATOM 1530 O O . GLY A 1 194 ? 1.402 -8.378 4.007 1.00 83.62 194 GLY A O 1
ATOM 1531 N N . ILE A 1 195 ? -0.208 -9.929 3.793 1.00 84.62 195 ILE A N 1
ATOM 1532 C CA . ILE A 1 195 ? 0.281 -10.491 2.524 1.00 84.62 195 ILE A CA 1
ATOM 1533 C C . ILE A 1 195 ? 0.235 -9.441 1.407 1.00 84.62 195 ILE A C 1
ATOM 1535 O O . ILE A 1 195 ? 1.215 -9.293 0.681 1.00 84.62 195 ILE A O 1
ATOM 1539 N N . ALA A 1 196 ? -0.860 -8.689 1.278 1.00 80.94 196 ALA A N 1
ATOM 1540 C CA . ALA A 1 196 ? -0.995 -7.630 0.282 1.00 80.94 196 ALA A CA 1
ATOM 1541 C C . ALA A 1 196 ? 0.087 -6.554 0.463 1.00 80.94 196 ALA A C 1
ATOM 1543 O O . ALA A 1 196 ? 0.761 -6.210 -0.503 1.00 80.94 196 ALA A O 1
ATOM 1544 N N . LEU A 1 197 ? 0.341 -6.114 1.701 1.00 79.25 197 LEU A N 1
ATOM 1545 C CA . LEU A 1 197 ? 1.408 -5.164 2.033 1.00 79.25 197 LEU A CA 1
ATOM 1546 C C . LEU A 1 197 ? 2.804 -5.724 1.738 1.00 79.25 197 LEU A C 1
ATOM 1548 O O . LEU A 1 197 ? 3.682 -4.990 1.287 1.00 79.25 197 LEU A O 1
ATOM 1552 N N . MET A 1 198 ? 3.029 -7.020 1.966 1.00 83.44 198 MET A N 1
ATOM 1553 C CA . MET A 1 198 ? 4.290 -7.671 1.598 1.00 83.44 198 MET A CA 1
ATOM 1554 C C . MET A 1 198 ? 4.478 -7.723 0.077 1.00 83.44 198 MET A C 1
ATOM 1556 O O . MET A 1 198 ? 5.578 -7.451 -0.403 1.00 83.44 198 MET A O 1
ATOM 1560 N N . ILE A 1 199 ? 3.423 -8.045 -0.683 1.00 80.88 199 ILE A N 1
ATOM 1561 C CA . ILE A 1 199 ? 3.445 -8.054 -2.154 1.00 80.88 199 ILE A CA 1
ATOM 1562 C C . ILE A 1 199 ? 3.687 -6.639 -2.685 1.00 80.88 199 ILE A C 1
ATOM 1564 O O . ILE A 1 199 ? 4.537 -6.463 -3.554 1.00 80.88 199 ILE A O 1
ATOM 1568 N N . GLU A 1 200 ? 2.998 -5.633 -2.145 1.00 76.56 200 GLU A N 1
ATOM 1569 C CA . GLU A 1 200 ? 3.207 -4.224 -2.491 1.00 76.56 200 GLU A CA 1
ATOM 1570 C C . GLU A 1 200 ? 4.637 -3.774 -2.186 1.00 76.56 200 GLU A C 1
ATOM 1572 O O . GLU A 1 200 ? 5.296 -3.223 -3.062 1.00 76.56 200 GLU A O 1
ATOM 1577 N N . GLY A 1 201 ? 5.163 -4.075 -0.994 1.00 75.25 201 GLY A N 1
ATOM 1578 C CA . GLY A 1 201 ? 6.540 -3.737 -0.629 1.00 75.25 201 GLY A CA 1
ATOM 1579 C C . GLY A 1 201 ? 7.577 -4.407 -1.537 1.00 75.25 201 GLY A C 1
ATOM 1580 O O . GLY A 1 201 ? 8.583 -3.792 -1.896 1.00 75.25 201 GLY A O 1
ATOM 1581 N N . LEU A 1 202 ? 7.325 -5.650 -1.961 1.00 81.31 202 LEU A N 1
ATOM 1582 C CA . LEU A 1 202 ? 8.185 -6.348 -2.916 1.00 81.31 202 LEU A CA 1
ATOM 1583 C C . LEU A 1 202 ? 8.082 -5.737 -4.321 1.00 81.31 202 LEU A C 1
ATOM 1585 O O . LEU A 1 202 ? 9.095 -5.604 -5.009 1.00 81.31 202 LEU A O 1
ATOM 1589 N N . TRP A 1 203 ? 6.878 -5.338 -4.733 1.00 73.06 203 TRP A N 1
ATOM 1590 C CA . TRP A 1 203 ? 6.635 -4.687 -6.016 1.00 73.06 203 TRP A CA 1
ATOM 1591 C C . TRP A 1 203 ? 7.333 -3.329 -6.101 1.00 73.06 203 TRP A C 1
ATOM 1593 O O . TRP A 1 203 ? 8.076 -3.082 -7.052 1.00 73.06 203 TRP A O 1
ATOM 1603 N N . ASP A 1 204 ? 7.180 -2.496 -5.070 1.00 73.19 204 ASP A N 1
ATOM 1604 C CA . ASP A 1 204 ? 7.858 -1.204 -4.949 1.00 73.19 204 ASP A CA 1
ATOM 1605 C C . ASP A 1 204 ? 9.381 -1.386 -4.991 1.00 73.19 204 ASP A C 1
ATOM 1607 O O . ASP A 1 204 ? 10.083 -0.649 -5.687 1.00 73.19 204 ASP A O 1
ATOM 1611 N N . PHE A 1 205 ? 9.912 -2.422 -4.334 1.00 72.31 205 PHE A N 1
ATOM 1612 C CA . PHE A 1 205 ? 11.340 -2.736 -4.379 1.00 72.31 205 PHE A CA 1
ATOM 1613 C C . PHE A 1 205 ? 11.826 -3.146 -5.783 1.00 72.31 205 PHE A C 1
ATOM 1615 O O . PHE A 1 205 ? 12.879 -2.687 -6.239 1.00 72.31 205 PHE A O 1
ATOM 1622 N N . ILE A 1 206 ? 11.069 -3.985 -6.499 1.00 73.62 206 ILE A N 1
ATOM 1623 C CA . ILE A 1 206 ? 11.391 -4.387 -7.880 1.00 73.62 206 ILE A CA 1
ATOM 1624 C C . ILE A 1 206 ? 11.332 -3.178 -8.820 1.00 73.62 206 ILE A C 1
ATOM 1626 O O . ILE A 1 206 ? 12.251 -2.991 -9.631 1.00 73.62 206 ILE A O 1
ATOM 1630 N N . SER A 1 207 ? 10.293 -2.348 -8.699 1.00 65.69 207 SER A N 1
ATOM 1631 C CA . SER A 1 207 ? 10.138 -1.144 -9.515 1.00 65.69 207 SER A CA 1
ATOM 1632 C C . SER A 1 207 ? 11.295 -0.176 -9.275 1.00 65.69 207 SER A C 1
ATOM 1634 O O . SER A 1 207 ? 11.990 0.231 -10.213 1.00 65.69 207 SER A O 1
ATOM 1636 N N . LEU A 1 208 ? 11.660 0.036 -8.006 1.00 67.50 208 LEU A N 1
ATOM 1637 C CA . LEU A 1 208 ? 12.829 0.820 -7.622 1.00 67.50 208 LEU A CA 1
ATOM 1638 C C . LEU A 1 208 ? 14.133 0.320 -8.239 1.00 67.50 208 LEU A C 1
ATOM 1640 O O . LEU A 1 208 ? 14.914 1.124 -8.762 1.00 67.50 208 LEU A O 1
ATOM 1644 N N . MET A 1 209 ? 14.402 -0.988 -8.190 1.00 67.06 209 MET A N 1
ATOM 1645 C CA . MET A 1 209 ? 15.604 -1.553 -8.810 1.00 67.06 209 MET A CA 1
ATOM 1646 C C . MET A 1 209 ? 15.641 -1.266 -10.316 1.00 67.06 209 MET A C 1
ATOM 1648 O O . MET A 1 209 ? 16.703 -0.933 -10.863 1.00 67.06 209 MET A O 1
ATOM 1652 N N . ARG A 1 210 ? 14.483 -1.318 -10.987 1.00 64.62 210 ARG A N 1
ATOM 1653 C CA . ARG A 1 210 ? 14.359 -0.954 -12.401 1.00 64.62 210 ARG A CA 1
ATOM 1654 C C . ARG A 1 210 ? 14.687 0.523 -12.614 1.00 64.62 210 ARG A C 1
ATOM 1656 O O . ARG A 1 210 ? 15.570 0.797 -13.433 1.00 64.62 210 ARG A O 1
ATOM 1663 N N . ILE A 1 211 ? 14.111 1.450 -11.835 1.00 63.84 211 ILE A N 1
ATOM 1664 C CA . ILE A 1 211 ? 14.462 2.882 -11.916 1.00 63.84 211 ILE A CA 1
ATOM 1665 C C . ILE A 1 211 ? 15.971 3.061 -11.752 1.00 63.84 211 ILE A C 1
ATOM 1667 O O . ILE A 1 211 ? 16.604 3.747 -12.551 1.00 63.84 211 ILE A O 1
ATOM 1671 N N . VAL A 1 212 ? 16.576 2.459 -10.721 1.00 64.44 212 VAL A N 1
ATOM 1672 C CA . VAL A 1 212 ? 18.004 2.634 -10.412 1.00 64.44 212 VAL A CA 1
ATOM 1673 C C . VAL A 1 212 ? 18.884 2.251 -11.592 1.00 64.44 212 VAL A C 1
ATOM 1675 O O . VAL A 1 212 ? 19.820 2.990 -11.910 1.00 64.44 212 VAL A O 1
ATOM 1678 N N . SER A 1 213 ? 18.560 1.152 -12.270 1.00 63.62 213 SER A N 1
ATOM 1679 C CA . SER A 1 213 ? 19.298 0.712 -13.451 1.00 63.62 213 SER A CA 1
ATOM 1680 C C . SER A 1 213 ? 19.211 1.719 -14.608 1.00 63.62 213 SER A C 1
ATOM 1682 O O . SER A 1 213 ? 20.235 2.037 -15.217 1.00 63.62 213 SER A O 1
ATOM 1684 N N . VAL A 1 214 ? 18.027 2.293 -14.848 1.00 64.44 214 VAL A N 1
ATOM 1685 C CA . VAL A 1 214 ? 17.777 3.293 -15.899 1.00 64.44 214 VAL A CA 1
ATOM 1686 C C . VAL A 1 214 ? 18.466 4.616 -15.564 1.00 64.44 214 VAL A C 1
ATOM 1688 O O . VAL A 1 214 ? 19.211 5.151 -16.384 1.00 64.44 214 VAL A O 1
ATOM 1691 N N . THR A 1 215 ? 18.344 5.105 -14.325 1.00 62.44 215 THR A N 1
ATOM 1692 C CA . THR A 1 215 ? 19.017 6.344 -13.905 1.00 62.44 215 THR A CA 1
ATOM 1693 C C . THR A 1 215 ? 20.542 6.215 -13.943 1.00 62.44 215 THR A C 1
ATOM 1695 O O . THR A 1 215 ? 21.239 7.183 -14.230 1.00 62.44 215 THR A O 1
ATOM 1698 N N . LYS A 1 216 ? 21.093 5.029 -13.648 1.00 65.38 216 LYS A N 1
ATOM 1699 C CA . LYS A 1 216 ? 22.543 4.792 -13.695 1.00 65.38 216 LYS A CA 1
ATOM 1700 C C . LYS A 1 216 ? 23.068 4.810 -15.133 1.00 65.38 216 LYS A C 1
ATOM 1702 O O . LYS A 1 216 ? 24.161 5.323 -15.362 1.00 65.38 216 LYS A O 1
ATOM 1707 N N . LYS A 1 217 ? 22.293 4.294 -16.097 1.00 65.88 217 LYS A N 1
ATOM 1708 C CA . LYS A 1 217 ? 22.593 4.428 -17.533 1.00 65.88 217 LYS A CA 1
ATOM 1709 C C . LYS A 1 217 ? 22.529 5.894 -17.975 1.00 65.88 217 LYS A C 1
ATOM 1711 O O . LYS A 1 217 ? 23.467 6.363 -18.611 1.00 65.88 217 LYS A O 1
ATOM 1716 N N . ALA A 1 218 ? 21.498 6.628 -17.548 1.00 63.41 218 ALA A N 1
ATOM 1717 C CA . ALA A 1 218 ? 21.347 8.064 -17.798 1.00 63.41 218 ALA A CA 1
ATOM 1718 C C . ALA A 1 218 ? 22.540 8.883 -17.285 1.00 63.41 218 ALA A C 1
ATOM 1720 O O . ALA A 1 218 ? 23.149 9.638 -18.035 1.00 63.41 218 ALA A O 1
ATOM 1721 N N . GLY A 1 219 ? 22.916 8.688 -16.018 1.00 64.62 219 GLY A N 1
ATOM 1722 C CA . GLY A 1 219 ? 24.018 9.420 -15.394 1.00 64.62 219 GLY A CA 1
ATOM 1723 C C . GLY A 1 219 ? 25.372 9.135 -16.045 1.00 64.62 219 GLY A C 1
ATOM 1724 O O . GLY A 1 219 ? 26.187 10.044 -16.165 1.00 64.62 219 GLY A O 1
ATOM 1725 N N . LYS A 1 220 ? 25.607 7.900 -16.516 1.00 69.62 220 LYS A N 1
ATOM 1726 C CA . LYS A 1 220 ? 26.812 7.574 -17.296 1.00 69.62 220 LYS A CA 1
ATOM 1727 C C . LYS A 1 220 ? 26.839 8.299 -18.643 1.00 69.62 220 LYS A C 1
ATOM 1729 O O . LYS A 1 220 ? 27.882 8.825 -19.001 1.00 69.62 220 LYS A O 1
ATOM 1734 N N . ALA A 1 221 ? 25.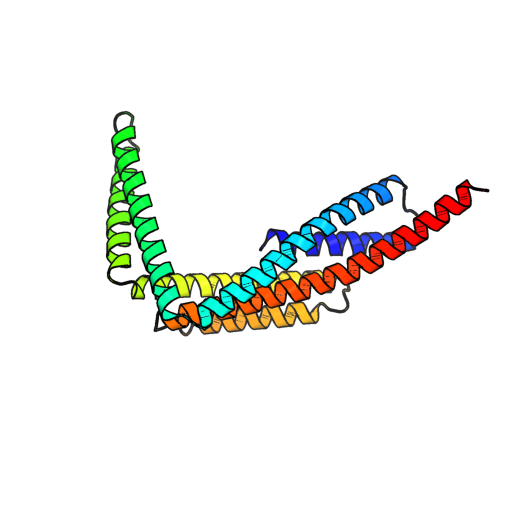713 8.352 -19.357 1.00 66.44 221 ALA A N 1
ATOM 1735 C CA . ALA A 1 221 ? 25.628 9.068 -20.630 1.00 66.44 221 ALA A CA 1
ATOM 1736 C C . ALA A 1 221 ? 25.876 10.574 -20.447 1.00 66.44 221 ALA A C 1
ATOM 1738 O O . ALA A 1 221 ? 26.712 11.133 -21.146 1.00 66.44 221 ALA A O 1
ATOM 1739 N N . ILE A 1 222 ? 25.237 11.203 -19.453 1.00 68.12 222 ILE A N 1
ATOM 1740 C CA . ILE A 1 222 ? 25.433 12.630 -19.143 1.00 68.12 222 ILE A CA 1
ATOM 1741 C C . ILE A 1 222 ? 26.893 12.917 -18.774 1.00 68.12 222 ILE A C 1
ATOM 1743 O O . ILE A 1 222 ? 27.462 13.885 -19.265 1.00 68.12 222 ILE A O 1
ATOM 1747 N N . LYS A 1 223 ? 27.517 12.067 -17.945 1.00 71.56 223 LYS A N 1
ATOM 1748 C CA . LYS A 1 223 ? 28.926 12.236 -17.570 1.00 71.56 223 LYS A CA 1
ATOM 1749 C C . LYS A 1 223 ? 29.849 12.148 -18.789 1.00 71.56 223 LYS A C 1
ATOM 1751 O O . LYS A 1 223 ? 30.676 13.027 -18.968 1.00 71.56 223 LYS A O 1
ATOM 1756 N N . ASN A 1 224 ? 29.655 11.147 -19.648 1.00 73.00 224 ASN A N 1
ATOM 1757 C CA . ASN A 1 224 ? 30.460 10.986 -20.860 1.00 73.00 224 ASN A CA 1
ATOM 1758 C C . ASN A 1 224 ? 30.312 12.175 -21.825 1.00 73.00 224 ASN A C 1
ATOM 1760 O O . ASN A 1 224 ? 31.292 12.561 -22.449 1.00 73.00 224 ASN A O 1
ATOM 1764 N N . PHE A 1 225 ? 29.110 12.749 -21.955 1.00 67.94 225 PHE A N 1
ATOM 1765 C CA . PHE A 1 225 ? 28.887 13.948 -22.770 1.00 67.94 225 PHE A CA 1
ATOM 1766 C C . PHE A 1 225 ? 29.540 15.188 -22.160 1.00 67.94 225 PHE A C 1
ATOM 1768 O O . PHE A 1 225 ? 30.188 15.942 -22.877 1.00 67.94 225 PHE A O 1
ATOM 1775 N N . LYS A 1 226 ? 29.415 15.384 -20.843 1.00 68.19 226 LYS A N 1
ATOM 1776 C CA . LYS A 1 226 ? 30.062 16.505 -20.158 1.00 68.19 226 LYS A CA 1
ATOM 1777 C C . LYS A 1 226 ? 31.587 16.448 -20.292 1.00 68.19 226 LYS A C 1
ATOM 1779 O O . LYS A 1 226 ? 32.191 17.442 -20.669 1.00 68.19 226 LYS A O 1
ATOM 1784 N N . ASP A 1 227 ? 32.177 15.269 -20.098 1.00 76.19 227 ASP A N 1
ATOM 1785 C CA . ASP A 1 227 ? 33.617 15.055 -20.276 1.00 76.19 227 ASP A CA 1
ATOM 1786 C C . ASP A 1 227 ? 34.069 15.343 -21.733 1.00 76.19 227 ASP A C 1
ATOM 1788 O O . ASP A 1 227 ? 35.214 15.732 -21.950 1.00 76.19 227 ASP A O 1
ATOM 1792 N N . GLN A 1 228 ? 33.191 15.178 -22.739 1.00 68.81 228 GLN A N 1
ATOM 1793 C CA . GLN A 1 228 ? 33.480 15.530 -24.141 1.00 68.81 228 GLN A CA 1
ATOM 1794 C C . GLN A 1 228 ? 33.397 17.036 -24.417 1.00 68.81 228 GLN A C 1
ATOM 1796 O O . GLN A 1 228 ? 34.242 17.545 -25.146 1.00 68.81 228 GLN A O 1
ATOM 1801 N N . VAL A 1 229 ? 32.412 17.741 -23.853 1.00 67.12 229 VAL A N 1
ATOM 1802 C CA . VAL A 1 229 ? 32.271 19.202 -24.004 1.00 67.12 229 VAL A CA 1
ATOM 1803 C C . VAL A 1 229 ? 33.419 19.924 -23.295 1.00 67.12 229 VAL A C 1
ATOM 1805 O O . VAL A 1 229 ? 34.122 20.709 -23.926 1.00 67.12 229 VAL A O 1
ATOM 1808 N N . ASP A 1 230 ? 33.707 19.550 -22.043 1.00 71.75 230 ASP A N 1
ATOM 1809 C CA . ASP A 1 230 ? 34.806 20.125 -21.254 1.00 71.75 230 ASP A CA 1
ATOM 1810 C C . ASP A 1 230 ? 36.182 19.908 -21.938 1.00 71.75 230 ASP A C 1
ATOM 1812 O O . ASP A 1 230 ? 37.105 20.706 -21.774 1.00 71.75 230 ASP A O 1
ATOM 1816 N N . ALA A 1 231 ? 36.334 18.840 -22.734 1.00 70.38 231 ALA A N 1
ATOM 1817 C CA . ALA A 1 231 ? 37.550 18.559 -23.502 1.00 70.38 231 ALA A CA 1
ATOM 1818 C C . ALA A 1 231 ? 37.682 19.379 -24.801 1.00 70.38 231 ALA A C 1
ATOM 1820 O O . ALA A 1 231 ? 38.796 19.520 -25.312 1.00 70.38 231 ALA A O 1
ATOM 1821 N N . VAL A 1 232 ? 36.577 19.891 -25.353 1.00 64.31 232 VAL A N 1
ATOM 1822 C CA . VAL A 1 232 ? 36.575 20.762 -26.541 1.00 64.31 232 VAL A CA 1
ATOM 1823 C C . VAL A 1 232 ? 36.867 22.208 -26.148 1.00 64.31 232 VAL A C 1
ATOM 1825 O O . VAL A 1 232 ? 37.654 22.851 -26.832 1.00 64.31 232 VAL A O 1
ATOM 1828 N N . ASP A 1 233 ? 36.339 22.681 -25.018 1.00 58.53 233 ASP A N 1
ATOM 1829 C CA . ASP A 1 233 ? 36.575 24.048 -24.522 1.00 58.53 233 ASP A CA 1
ATOM 1830 C C . ASP A 1 233 ? 38.009 24.283 -23.995 1.00 58.53 233 ASP A C 1
ATOM 1832 O O . ASP A 1 233 ? 38.423 25.421 -23.779 1.00 58.53 233 ASP A O 1
ATOM 1836 N N . MET A 1 234 ? 38.794 23.215 -23.791 1.00 57.47 234 MET A N 1
ATOM 1837 C CA . MET A 1 234 ? 40.221 23.282 -23.426 1.00 57.47 234 MET A CA 1
ATOM 1838 C C . MET A 1 234 ? 41.185 23.367 -24.627 1.00 57.47 234 MET A C 1
ATOM 1840 O O . MET A 1 234 ? 42.399 23.438 -24.411 1.00 57.47 234 MET A O 1
ATOM 1844 N N . LYS A 1 235 ? 40.686 23.324 -25.868 1.00 47.84 235 LYS A N 1
ATOM 1845 C CA . LYS A 1 235 ? 41.481 23.427 -27.104 1.00 47.84 235 LYS A CA 1
ATOM 1846 C C . LYS A 1 235 ? 41.307 24.778 -27.782 1.00 47.84 235 LYS A C 1
ATOM 1848 O O . LYS A 1 235 ? 42.328 25.259 -28.323 1.00 47.84 235 LYS A O 1
#

Nearest PDB structures (foldseek):
  3ja6-assembly1_I  TM=2.540E-01  e=5.412E-01  Escherichia coli
  3ja6-assembly1_H  TM=2.225E-01  e=9.279E-01  Escherichia coli
  7sqc-assembly1_1W  TM=2.184E-01  e=3.159E+00  Chlamydomonas reinhardtii

pLDDT: mean 72.67, std 11.3, range [36.0, 88.81]

Organism: NCBI:txid39485

Sequence (235 aa):
MQKNACLEVMFFFVYNQKTKELRNFEMSEKEMEHMNSIYKKLKTIKFEIIIVSIALFVLGLLLVIFPTASQEIICKGIGVALCVWGVLRLINYFRIAGSEILGSYGLVQGVTLLAFGMFFVIKPGFIAVFLGTALAIIIIVDGILKLQYAVDFYHLESDKWWIELIGAVVMVVIGIIALLNPFSTSSALIVFIGIALMIEGLWDFISLMRIVSVTKKAGKAIKNFKDQVDAVDMK

Mean predicted aligned error: 12.46 Å

Secondary structure (DSSP, 8-state):
-HHHHHHHHHHHHHHHHHHHHHTTT---HHHHHHHHHHHHHHHHHHHHHHHHHHHHHHHHHHHHHSHHHHHHHHHHHHHHHHHHHHHHHHHHHHHHTTS-TTHHHHHHHHHHHHHHHHHHHH-HHHHHHHHHHHHHHHHHHHHHHHHHHHHHHHHTT-TTHHHHHHHHHHHHHHHHHHHHS--SSHHHHHHHHHHHHHHHHHHHHHHHHHHHHHHHHHHHHHHHHHHHHHHHTT-

InterPro domains:
  IPR005325 Protein of unknown function DUF308, membrane [PF03729] (51-120)
  IPR005325 Protein of unknown function DUF308, membrane [PF03729] (168-211)
  IPR052712 Acid resistance chaperone HdeD [PTHR34989] (31-203)

Foldseek 3Di:
DVVVLVLLLVVLVVLLVVVVVVVVVDDDPVNLVVVVVSLVVVVVVLVVLLVVLVVLLVLLVVLQVCVPVVLLCVQLVVLVVLLVVLVVLVVVLVVCVVDDDPSVVSPVVSVVSNVVSVVSNVCVQVVLLVVLLVVLVVLLVVLVVLCVVLVSCVVSVHPCSVVSNVLSVVSNVLSVVSNVCRPNDSSVSSNSSSVVSNSVSVVSVVSSVVVVVSSVVVVVVSVVVVVVVVVVVVD